Protein AF-A0A212CV73-F1 (afdb_monomer_lite)

Structure (mmCIF, N/CA/C/O backbone):
data_AF-A0A212CV73-F1
#
_entry.id   AF-A0A212CV73-F1
#
loop_
_atom_site.group_PDB
_atom_site.id
_atom_site.type_symbol
_atom_site.label_atom_id
_atom_site.label_alt_id
_atom_site.label_comp_id
_atom_site.label_asym_id
_atom_site.label_entity_id
_atom_site.label_seq_id
_atom_site.pdbx_PDB_ins_code
_atom_site.Cartn_x
_atom_site.Cartn_y
_atom_site.Cartn_z
_atom_site.occupancy
_atom_site.B_iso_or_equiv
_atom_site.auth_seq_id
_atom_site.auth_comp_id
_atom_site.auth_asym_id
_atom_site.auth_atom_id
_atom_site.pdbx_PDB_model_num
ATOM 1 N N . MET A 1 1 ? -17.562 -13.996 12.665 1.00 74.06 1 MET A N 1
ATOM 2 C CA . MET A 1 1 ? -17.755 -12.812 11.782 1.00 74.06 1 MET A CA 1
ATOM 3 C C . MET A 1 1 ? -17.653 -11.585 12.669 1.00 74.06 1 MET A C 1
ATOM 5 O O . MET A 1 1 ? -18.328 -11.561 13.686 1.00 74.06 1 MET A O 1
ATOM 9 N N . LEU A 1 2 ? -16.769 -10.656 12.280 1.00 91.31 2 LEU A N 1
ATOM 10 C CA . LEU A 1 2 ? -16.062 -9.655 13.097 1.00 91.31 2 LEU A CA 1
ATOM 11 C C . LEU A 1 2 ? -15.590 -10.174 14.465 1.00 91.31 2 LEU A C 1
ATOM 13 O O . LEU A 1 2 ? -16.319 -10.116 15.449 1.00 91.31 2 LEU A O 1
ATOM 17 N N . GLU A 1 3 ? -14.351 -10.666 14.499 1.00 94.38 3 GLU A N 1
ATOM 18 C CA . GLU A 1 3 ? -13.752 -11.247 15.708 1.00 94.38 3 GLU A CA 1
ATOM 19 C C . GLU A 1 3 ? -13.289 -10.176 16.699 1.00 94.38 3 GLU A C 1
ATOM 21 O O . GLU A 1 3 ? -13.549 -10.284 17.892 1.00 94.38 3 GLU A O 1
ATOM 26 N N . GLU A 1 4 ? -12.631 -9.125 16.208 1.00 96.62 4 GLU A N 1
ATOM 27 C CA . GLU A 1 4 ? -12.069 -8.057 17.033 1.00 96.62 4 GLU A CA 1
ATOM 28 C C . GLU A 1 4 ? -11.806 -6.789 16.215 1.00 96.62 4 GLU A C 1
ATOM 30 O O . GLU A 1 4 ? -11.797 -6.809 14.981 1.00 96.62 4 GLU A O 1
ATOM 35 N N . ILE A 1 5 ? -11.550 -5.685 16.918 1.00 97.44 5 ILE A N 1
ATOM 36 C CA . ILE A 1 5 ? -11.016 -4.445 16.348 1.00 97.44 5 ILE A CA 1
ATOM 37 C C . ILE A 1 5 ? -9.717 -4.105 17.077 1.00 97.44 5 ILE A C 1
ATOM 39 O O . ILE A 1 5 ? -9.707 -3.923 18.293 1.00 97.44 5 ILE A O 1
ATOM 43 N N . VAL A 1 6 ? -8.620 -3.964 16.335 1.00 97.75 6 VAL A N 1
ATOM 44 C CA . VAL A 1 6 ? -7.323 -3.556 16.890 1.00 97.75 6 VAL A CA 1
ATOM 45 C C . VAL A 1 6 ? -7.043 -2.105 16.508 1.00 97.75 6 VAL A C 1
ATOM 47 O O . VAL A 1 6 ? -6.807 -1.791 15.344 1.00 97.75 6 VAL A O 1
ATOM 50 N N . LEU A 1 7 ? -7.041 -1.217 17.500 1.00 97.56 7 LEU A N 1
ATOM 51 C CA . LEU A 1 7 ? -6.645 0.182 17.359 1.00 97.56 7 LEU A CA 1
ATOM 52 C C . LEU A 1 7 ? -5.186 0.330 17.787 1.00 97.56 7 LEU A C 1
ATOM 54 O O . LEU A 1 7 ? -4.831 -0.006 18.915 1.00 97.56 7 LEU A O 1
ATOM 58 N N . VAL A 1 8 ? -4.325 0.848 16.915 1.00 97.25 8 VAL A N 1
ATOM 59 C CA . VAL A 1 8 ? -2.904 1.046 17.233 1.00 97.25 8 VAL A CA 1
ATOM 60 C C . VAL A 1 8 ? -2.607 2.539 17.344 1.00 97.25 8 VAL A C 1
ATOM 62 O O . VAL A 1 8 ? -2.674 3.266 16.356 1.00 97.25 8 VAL A O 1
ATOM 65 N N . ASP A 1 9 ? -2.265 2.992 18.548 1.00 96.62 9 ASP A N 1
ATOM 66 C CA . ASP A 1 9 ? -1.890 4.375 18.839 1.00 96.62 9 ASP A CA 1
ATOM 67 C C . ASP A 1 9 ? -0.387 4.593 18.589 1.00 96.62 9 ASP A C 1
ATOM 69 O O . ASP A 1 9 ? 0.457 4.176 19.387 1.00 96.62 9 ASP A O 1
ATOM 73 N N . ASP A 1 10 ? -0.045 5.267 17.484 1.00 96.38 10 ASP A N 1
ATOM 74 C CA . ASP A 1 10 ? 1.331 5.629 17.098 1.00 96.38 10 ASP A CA 1
ATOM 75 C C . ASP A 1 10 ? 1.849 6.866 17.860 1.00 96.38 10 ASP A C 1
ATOM 77 O O . ASP A 1 10 ? 2.250 7.873 17.267 1.00 96.38 10 ASP A O 1
ATOM 81 N N . ALA A 1 11 ? 1.813 6.789 19.192 1.00 95.75 11 ALA A N 1
ATOM 82 C CA . ALA A 1 11 ? 2.216 7.848 20.117 1.00 95.75 11 ALA A CA 1
ATOM 83 C C . ALA A 1 11 ? 1.460 9.176 19.895 1.00 95.75 11 ALA A C 1
ATOM 85 O O . ALA A 1 11 ? 2.051 10.238 19.674 1.00 95.75 11 ALA A O 1
ATOM 86 N N . SER A 1 12 ? 0.127 9.124 19.944 1.00 95.38 12 SER A N 1
ATOM 87 C CA . SER A 1 12 ? -0.717 10.323 19.938 1.00 95.38 12 SER A CA 1
ATOM 88 C C . SER A 1 12 ? -0.541 11.140 21.217 1.00 95.38 12 SER A C 1
ATOM 90 O O . SER A 1 12 ? -0.367 10.584 22.298 1.00 95.38 12 SER A O 1
ATOM 92 N N . GLU A 1 13 ? -0.650 12.462 21.109 1.00 94.81 13 GLU A N 1
ATOM 93 C CA . GLU A 1 13 ? -0.476 13.390 22.241 1.00 94.81 13 GLU A CA 1
ATOM 94 C C . GLU A 1 13 ? -1.810 13.880 22.825 1.00 94.81 13 GLU A C 1
ATOM 96 O O . GLU A 1 13 ? -1.849 14.416 23.925 1.00 94.81 13 GLU A O 1
ATOM 101 N N . ARG A 1 14 ? -2.926 13.699 22.106 1.00 94.81 14 ARG A N 1
ATOM 102 C CA . ARG A 1 14 ? -4.236 14.225 22.517 1.00 94.81 14 ARG A CA 1
ATOM 103 C C . ARG A 1 14 ? -4.801 13.397 23.677 1.00 94.81 14 ARG A C 1
ATOM 105 O O . ARG A 1 14 ? -5.053 12.205 23.511 1.00 94.81 14 ARG A O 1
ATOM 112 N N . ASP A 1 15 ? -5.077 14.038 24.812 1.00 95.06 15 ASP A N 1
ATOM 113 C CA . ASP A 1 15 ? -5.483 13.366 26.060 1.00 95.06 15 ASP A CA 1
ATOM 114 C C . ASP A 1 15 ? -6.720 12.472 25.927 1.00 95.06 15 ASP A C 1
ATOM 116 O O . ASP A 1 15 ? -6.799 11.399 26.533 1.00 95.06 15 ASP A O 1
ATOM 120 N N . PHE A 1 16 ? -7.691 12.874 25.106 1.00 95.44 16 PHE A N 1
ATOM 121 C CA . PHE A 1 16 ? -8.916 12.095 24.919 1.00 95.44 16 PHE A CA 1
ATOM 122 C C . PHE A 1 16 ? -8.678 10.754 24.204 1.00 95.44 16 PHE A C 1
ATOM 124 O O . PHE A 1 16 ? -9.510 9.858 24.324 1.00 95.44 16 PHE A O 1
ATOM 131 N N . LEU A 1 17 ? -7.540 10.579 23.522 1.00 95.38 17 LEU A N 1
ATOM 132 C CA . LEU A 1 17 ? -7.139 9.315 22.892 1.00 95.38 17 LEU A CA 1
ATOM 133 C C . LEU A 1 17 ? -6.500 8.326 23.881 1.00 95.38 17 LEU A C 1
ATOM 135 O O . LEU A 1 17 ? -6.140 7.221 23.490 1.00 95.38 17 LEU A O 1
ATOM 139 N N . LYS A 1 18 ? -6.344 8.708 25.155 1.00 94.56 18 LYS A N 1
ATOM 140 C CA . LYS A 1 18 ? -5.744 7.872 26.203 1.00 94.56 18 LYS A CA 1
ATOM 141 C C . LYS A 1 18 ? -6.833 7.175 27.023 1.00 94.56 18 LYS A C 1
ATOM 143 O O . LYS A 1 18 ? -7.684 6.469 26.484 1.00 94.56 18 LYS A O 1
ATOM 148 N N . ARG A 1 19 ? -6.860 7.409 28.339 1.00 94.69 19 ARG A N 1
ATOM 149 C CA . ARG A 1 19 ? -7.835 6.801 29.260 1.00 94.69 19 ARG A CA 1
ATOM 150 C C . ARG A 1 19 ? -9.301 7.006 28.845 1.00 94.69 19 ARG A C 1
ATOM 152 O O . ARG A 1 19 ? -10.080 6.069 29.044 1.00 94.69 19 ARG A O 1
ATOM 159 N N . PRO A 1 20 ? -9.723 8.169 28.300 1.00 97.00 20 PRO A N 1
ATOM 160 C CA . PRO A 1 20 ? -11.113 8.345 27.882 1.00 97.00 20 PRO A CA 1
ATOM 161 C C . PRO A 1 20 ? -11.511 7.378 26.761 1.00 97.00 20 PRO A C 1
ATOM 163 O O . PRO A 1 20 ? -12.549 6.725 26.872 1.00 97.00 20 PRO A O 1
ATOM 166 N N . LEU A 1 21 ? -10.656 7.206 25.747 1.00 96.69 21 LEU A N 1
ATOM 167 C CA . LEU A 1 21 ? -10.865 6.239 24.669 1.00 96.69 21 LEU A CA 1
ATOM 168 C C . LEU A 1 21 ? -10.894 4.800 25.201 1.00 96.69 21 LEU A C 1
ATOM 170 O O . LEU A 1 21 ? -11.837 4.069 24.913 1.00 96.69 21 LEU A O 1
ATOM 174 N N . GLU A 1 22 ? -9.935 4.413 26.046 1.00 95.25 22 GLU A N 1
ATOM 175 C CA . GLU A 1 22 ? -9.916 3.084 26.682 1.00 95.25 22 GLU A CA 1
ATOM 176 C C . GLU A 1 22 ? -11.201 2.788 27.466 1.00 95.25 22 GLU A C 1
ATOM 178 O O . GLU A 1 22 ? -11.715 1.669 27.453 1.00 95.25 22 GLU A O 1
ATOM 183 N N . SER A 1 23 ? -11.740 3.796 28.151 1.00 96.62 23 SER A N 1
ATOM 184 C CA . SER A 1 23 ? -12.981 3.672 28.921 1.00 96.62 23 SER A CA 1
ATOM 185 C C . SER A 1 23 ? -14.215 3.578 28.025 1.00 96.62 23 SER A C 1
ATOM 187 O O . SER A 1 23 ? -15.199 2.936 28.396 1.00 96.62 23 SER A O 1
ATOM 189 N N . TYR A 1 24 ? -14.181 4.225 26.860 1.00 96.88 24 TYR A N 1
ATOM 190 C CA . TYR A 1 24 ? -15.255 4.181 25.876 1.00 96.88 24 TYR A CA 1
ATOM 191 C C . TYR A 1 24 ? -15.317 2.820 25.178 1.00 96.88 24 TYR A C 1
ATOM 193 O O . TYR A 1 24 ? -16.369 2.182 25.182 1.00 96.88 24 TYR A O 1
ATOM 201 N N . VAL A 1 25 ? -14.189 2.336 24.648 1.00 96.69 25 VAL A N 1
ATOM 202 C CA . VAL A 1 25 ? -14.167 1.114 23.828 1.00 96.69 25 VAL A CA 1
ATOM 203 C C . VAL A 1 25 ? -14.544 -0.145 24.612 1.00 96.69 25 VAL A C 1
ATOM 205 O O . VAL A 1 25 ? -15.151 -1.052 24.055 1.00 96.69 25 VAL A O 1
ATOM 208 N N . LYS A 1 26 ? -14.296 -0.173 25.931 1.00 95.44 26 LYS A N 1
ATOM 209 C CA . LYS A 1 26 ? -14.715 -1.267 26.831 1.00 95.44 26 LYS A CA 1
ATOM 210 C C . LYS A 1 26 ? -16.231 -1.476 26.903 1.00 95.44 26 LYS A C 1
ATOM 212 O O . LYS A 1 26 ? -16.672 -2.516 27.380 1.00 95.44 26 LYS A O 1
ATOM 217 N N . LYS A 1 27 ? -17.028 -0.488 26.488 1.00 96.75 27 LYS A N 1
ATOM 218 C CA . LYS A 1 27 ? -18.499 -0.555 26.493 1.00 96.75 27 LYS A CA 1
ATOM 219 C C . LYS A 1 27 ? -19.066 -1.118 25.189 1.00 96.75 27 LYS A C 1
ATOM 221 O O . LYS A 1 27 ? -20.271 -1.349 25.105 1.00 96.75 27 LYS A O 1
ATOM 226 N N . LEU A 1 28 ? -18.233 -1.275 24.161 1.00 96.12 28 LEU A N 1
ATOM 227 C CA . LEU A 1 28 ? -18.659 -1.767 22.858 1.00 96.12 28 LEU A CA 1
ATOM 228 C C . LEU A 1 28 ? -18.909 -3.277 22.917 1.00 96.12 28 LEU A C 1
ATOM 230 O O . LEU A 1 28 ? -18.299 -4.001 23.698 1.00 96.12 28 LEU A O 1
ATOM 234 N N . LYS A 1 29 ? -19.840 -3.750 22.083 1.00 94.81 29 LYS A N 1
ATOM 235 C CA . LYS A 1 29 ? -20.209 -5.175 22.020 1.00 94.81 29 LYS A CA 1
ATOM 236 C C . LYS A 1 29 ? -19.118 -6.040 21.386 1.00 94.81 29 LYS A C 1
ATOM 238 O O . LYS A 1 29 ? -19.028 -7.222 21.688 1.00 94.81 29 LYS A O 1
ATOM 243 N N . VAL A 1 30 ? -18.340 -5.449 20.484 1.00 94.44 30 VAL A N 1
ATOM 244 C CA . VAL A 1 30 ? -17.215 -6.092 19.801 1.00 94.44 30 VAL A CA 1
ATOM 245 C C . VAL A 1 30 ? -15.961 -5.848 20.639 1.00 94.44 30 VAL A C 1
ATOM 247 O O . VAL A 1 30 ? -15.778 -4.715 21.094 1.00 94.44 30 VAL A O 1
ATOM 250 N N . PRO A 1 31 ? -15.100 -6.855 20.860 1.00 95.44 31 PRO A N 1
ATOM 251 C CA . PRO A 1 31 ? -13.856 -6.645 21.585 1.00 95.44 31 PRO A CA 1
ATOM 252 C C . PRO A 1 31 ? -12.952 -5.690 20.800 1.00 95.44 31 PRO A C 1
ATOM 254 O O . PRO A 1 31 ? -12.633 -5.916 19.631 1.00 95.44 31 PRO A O 1
ATOM 257 N N . VAL A 1 32 ? -12.560 -4.597 21.455 1.00 97.12 32 VAL A N 1
ATOM 258 C CA . VAL A 1 32 ? -11.668 -3.585 20.890 1.00 97.12 32 VAL A CA 1
ATOM 259 C C . VAL A 1 32 ? -10.401 -3.507 21.729 1.00 97.12 32 VAL A C 1
ATOM 261 O O . VAL A 1 32 ? -10.449 -3.210 22.926 1.00 97.12 32 VAL A O 1
ATOM 264 N N . HIS A 1 33 ? -9.261 -3.748 21.093 1.00 95.19 33 HIS A N 1
ATOM 265 C CA . HIS A 1 33 ? -7.948 -3.735 21.722 1.00 95.19 33 HIS A CA 1
ATOM 266 C C . HIS A 1 33 ? -7.180 -2.489 21.298 1.00 95.19 33 HIS A C 1
ATOM 268 O O . HIS A 1 33 ? -6.987 -2.250 20.110 1.00 95.19 33 HIS A O 1
ATOM 274 N N . ILE A 1 34 ? -6.722 -1.703 22.272 1.00 96.56 34 ILE A N 1
ATOM 275 C CA . ILE A 1 34 ? -5.862 -0.544 22.019 1.00 96.56 34 ILE A CA 1
ATOM 276 C C . ILE A 1 34 ? -4.413 -0.949 22.286 1.00 96.56 34 ILE A C 1
ATOM 278 O O . ILE A 1 34 ? -4.070 -1.362 23.393 1.00 96.56 34 ILE A O 1
ATOM 282 N N . ILE A 1 35 ? -3.561 -0.815 21.274 1.00 95.88 35 ILE A N 1
ATOM 283 C CA . ILE A 1 35 ? -2.122 -1.059 21.352 1.00 95.88 35 ILE A CA 1
ATOM 284 C C . ILE A 1 35 ? -1.410 0.288 21.340 1.00 95.88 35 ILE A C 1
ATOM 286 O O . ILE A 1 35 ? -1.433 0.990 20.333 1.00 95.88 35 ILE A O 1
ATOM 290 N N . GLN A 1 36 ? -0.744 0.635 22.437 1.00 94.62 36 GLN A N 1
ATOM 291 C CA . GLN A 1 36 ? 0.062 1.852 22.505 1.00 94.62 36 GLN A CA 1
ATOM 292 C C . GLN A 1 36 ? 1.494 1.581 22.036 1.00 94.62 36 GLN A C 1
ATOM 294 O O . GLN A 1 36 ? 2.126 0.611 22.458 1.00 94.62 36 GLN A O 1
ATOM 299 N N . MET A 1 37 ? 2.006 2.439 21.156 1.00 95.25 37 MET A N 1
ATOM 300 C CA . MET A 1 37 ? 3.410 2.436 20.752 1.00 95.25 37 MET A CA 1
ATOM 301 C C . MET A 1 37 ? 4.223 3.380 21.643 1.00 95.25 37 MET A C 1
ATOM 303 O O . MET A 1 37 ? 3.780 4.483 21.949 1.00 95.25 37 MET A O 1
ATOM 307 N N . GLU A 1 38 ? 5.434 2.964 22.019 1.00 93.12 38 GLU A N 1
ATOM 308 C CA . GLU A 1 38 ? 6.333 3.758 22.876 1.00 93.12 38 GLU A CA 1
ATOM 309 C C . GLU A 1 38 ? 6.780 5.069 22.215 1.00 93.12 38 GLU A C 1
ATOM 311 O O . GLU A 1 38 ? 6.989 6.076 22.884 1.00 93.12 38 GLU A O 1
ATOM 316 N N . GLN A 1 39 ? 6.924 5.060 20.889 1.00 94.00 39 GLN A N 1
ATOM 317 C CA . GLN A 1 39 ? 7.373 6.207 20.109 1.00 94.00 39 GLN A CA 1
ATOM 318 C C . GLN A 1 39 ? 6.689 6.247 18.743 1.00 94.00 39 GLN A C 1
ATOM 320 O O . GLN A 1 39 ? 6.374 5.201 18.161 1.00 94.00 39 GLN A O 1
ATOM 325 N N . ARG A 1 40 ? 6.557 7.458 18.191 1.00 93.62 40 ARG A N 1
ATOM 326 C CA . ARG A 1 40 ? 6.001 7.691 16.855 1.00 93.62 40 ARG A CA 1
ATOM 327 C C . ARG A 1 40 ? 6.876 7.036 15.787 1.00 93.62 40 ARG A C 1
ATOM 329 O O . ARG A 1 40 ? 7.974 7.496 15.473 1.00 93.62 40 ARG A O 1
ATOM 336 N N . SER A 1 41 ? 6.366 5.958 15.216 1.00 91.25 41 SER A N 1
ATOM 337 C CA . SER A 1 41 ? 7.083 5.015 14.362 1.00 91.25 41 SER A CA 1
ATOM 338 C C . SER A 1 41 ? 6.605 5.032 12.909 1.00 91.25 41 SER A C 1
ATOM 340 O O . SER A 1 41 ? 7.341 4.556 12.030 1.00 91.25 41 SER A O 1
ATOM 342 N N . GLY A 1 42 ? 5.432 5.619 12.655 1.00 90.38 42 GLY A N 1
ATOM 343 C CA . GLY A 1 42 ? 4.817 5.800 11.347 1.00 90.38 42 GLY A CA 1
ATOM 344 C C . GLY A 1 42 ? 3.970 4.611 10.885 1.00 90.38 42 GLY A C 1
ATOM 345 O O . GLY A 1 42 ? 4.193 3.464 11.279 1.00 90.38 42 GLY A O 1
ATOM 346 N N . LEU A 1 43 ? 3.059 4.898 9.948 1.00 89.31 43 LEU A N 1
ATOM 347 C CA . LEU A 1 43 ? 1.975 4.017 9.491 1.00 89.31 43 LEU A CA 1
ATOM 348 C C . LEU A 1 43 ? 2.392 2.566 9.202 1.00 89.31 43 LEU A C 1
ATOM 350 O O . LEU A 1 43 ? 1.712 1.635 9.622 1.00 89.31 43 LEU A O 1
ATOM 354 N N . ILE A 1 44 ? 3.515 2.346 8.510 1.00 88.94 44 ILE A N 1
ATOM 355 C CA . ILE A 1 44 ? 3.960 0.991 8.135 1.00 88.94 44 ILE A CA 1
ATOM 356 C C . ILE A 1 44 ? 4.227 0.136 9.381 1.00 88.94 44 ILE A C 1
ATOM 358 O O . ILE A 1 44 ? 3.791 -1.011 9.454 1.00 88.94 44 ILE A O 1
ATOM 362 N N . ARG A 1 45 ? 4.941 0.681 10.374 1.00 93.25 45 ARG A N 1
ATOM 363 C CA . ARG A 1 45 ? 5.278 -0.058 11.601 1.00 93.25 45 ARG A CA 1
ATOM 364 C C . ARG A 1 45 ? 4.049 -0.261 12.475 1.00 93.25 45 ARG A C 1
ATOM 366 O O . ARG A 1 45 ? 3.893 -1.335 13.044 1.00 93.25 45 ARG A O 1
ATOM 373 N N . THR A 1 46 ? 3.171 0.733 12.515 1.00 94.69 46 THR A N 1
ATOM 374 C CA . THR A 1 46 ? 1.868 0.666 13.180 1.00 94.69 46 THR A CA 1
ATOM 375 C C . THR A 1 46 ? 1.014 -0.469 12.607 1.00 94.69 46 THR A C 1
ATOM 377 O O . THR A 1 46 ? 0.565 -1.331 13.362 1.00 94.69 46 THR A O 1
ATOM 380 N N . ARG A 1 47 ? 0.884 -0.561 11.273 1.00 94.88 47 ARG A N 1
ATOM 381 C CA . ARG A 1 47 ? 0.161 -1.654 10.594 1.00 94.88 47 ARG A CA 1
ATOM 382 C C . ARG A 1 47 ? 0.783 -3.024 10.883 1.00 94.88 47 ARG A C 1
ATOM 384 O O . ARG A 1 47 ? 0.058 -3.956 11.209 1.00 94.88 47 ARG A O 1
ATOM 391 N N . LEU A 1 48 ? 2.115 -3.145 10.838 1.00 95.69 48 LEU A N 1
ATOM 392 C CA . LEU A 1 48 ? 2.809 -4.397 11.182 1.00 95.69 48 LEU A CA 1
ATOM 393 C C . LEU A 1 48 ? 2.595 -4.803 12.645 1.00 95.69 48 LEU A C 1
ATOM 395 O O . LEU A 1 48 ? 2.437 -5.988 12.931 1.00 95.69 48 LEU A O 1
ATOM 399 N N . ARG A 1 49 ? 2.578 -3.838 13.571 1.00 96.75 49 ARG A N 1
ATOM 400 C CA . ARG A 1 49 ? 2.316 -4.105 14.987 1.00 96.75 49 ARG A CA 1
ATOM 401 C C . ARG A 1 49 ? 0.887 -4.590 15.206 1.00 96.75 49 ARG A C 1
ATOM 403 O O . ARG A 1 49 ? 0.716 -5.568 15.924 1.00 96.75 49 ARG A O 1
ATOM 410 N N . GLY A 1 50 ? -0.097 -3.948 14.575 1.00 96.56 50 GLY A N 1
ATOM 411 C CA . GLY A 1 50 ? -1.494 -4.387 14.607 1.00 96.56 50 GLY A CA 1
ATOM 412 C C . GLY A 1 50 ? -1.662 -5.793 14.032 1.00 96.56 50 GLY A C 1
ATOM 413 O O . GLY A 1 50 ? -2.247 -6.658 14.677 1.00 96.56 50 GLY A O 1
ATOM 414 N N . ALA A 1 51 ? -1.050 -6.063 12.876 1.00 96.25 51 ALA A N 1
ATOM 415 C CA . ALA A 1 51 ? -1.100 -7.381 12.251 1.00 96.25 51 ALA A CA 1
ATOM 416 C C . ALA A 1 51 ? -0.477 -8.481 13.124 1.00 96.25 51 ALA A C 1
ATOM 418 O O . ALA A 1 51 ? -1.010 -9.580 13.197 1.00 96.25 51 ALA A O 1
ATOM 419 N N . ALA A 1 52 ? 0.625 -8.185 13.820 1.00 96.81 52 ALA A N 1
ATOM 420 C CA . ALA A 1 52 ? 1.317 -9.155 14.667 1.00 96.81 52 ALA A CA 1
ATOM 421 C C . ALA A 1 52 ? 0.526 -9.583 15.915 1.00 96.81 52 ALA A C 1
ATOM 423 O O . ALA A 1 52 ? 0.850 -10.613 16.499 1.00 96.81 52 ALA A O 1
ATOM 424 N N . VAL A 1 53 ? -0.453 -8.786 16.354 1.00 96.44 53 VAL A N 1
ATOM 425 C CA . VAL A 1 53 ? -1.297 -9.097 17.523 1.00 96.44 53 VAL A CA 1
ATOM 426 C C . VAL A 1 53 ? -2.708 -9.543 17.142 1.00 96.44 53 VAL A C 1
ATOM 428 O O . VAL A 1 53 ? -3.451 -9.973 18.018 1.00 96.44 53 VAL A O 1
ATOM 431 N N . SER A 1 54 ? -3.071 -9.420 15.863 1.00 96.44 54 SER A N 1
ATOM 432 C CA . SER A 1 54 ? -4.386 -9.812 15.357 1.00 96.44 54 SER A CA 1
ATOM 433 C C . SER A 1 54 ? -4.536 -11.334 15.394 1.00 96.44 54 SER A C 1
ATOM 435 O O . SER A 1 54 ? -3.615 -12.068 15.041 1.00 96.44 54 SER A O 1
ATOM 437 N N . GLN A 1 55 ? -5.710 -11.796 15.803 1.00 94.50 55 GLN A N 1
ATOM 438 C CA . GLN A 1 55 ? -6.073 -13.203 15.973 1.00 94.50 55 GLN A CA 1
ATOM 439 C C . GLN A 1 55 ? -6.990 -13.706 14.849 1.00 94.50 55 GLN A C 1
ATOM 441 O O . GLN A 1 55 ? -7.136 -14.914 14.667 1.00 94.50 55 GLN A O 1
ATOM 446 N N . GLY A 1 56 ? -7.606 -12.794 14.091 1.00 93.62 56 GLY A N 1
ATOM 447 C CA . GLY A 1 56 ? -8.485 -13.133 12.973 1.00 93.62 56 GLY A CA 1
ATOM 448 C C . GLY A 1 56 ? -7.767 -13.827 11.807 1.00 93.62 56 GLY A C 1
ATOM 449 O O . GLY A 1 56 ? -6.604 -13.559 11.514 1.00 93.62 56 GLY A O 1
ATOM 450 N N . GLU A 1 57 ? -8.494 -14.686 11.084 1.00 94.62 57 GLU A N 1
ATOM 451 C CA . GLU A 1 57 ? -7.981 -15.372 9.883 1.00 94.62 57 GLU A CA 1
ATOM 452 C C . GLU A 1 57 ? -7.695 -14.428 8.704 1.00 94.62 57 GLU A C 1
ATOM 454 O O . GLU A 1 57 ? -6.890 -14.749 7.828 1.00 94.62 57 GLU A O 1
ATOM 459 N N . VAL A 1 58 ? -8.392 -13.292 8.657 1.00 95.56 58 VAL A N 1
ATOM 460 C CA . VAL A 1 58 ? -8.241 -12.238 7.651 1.00 95.56 58 VAL A CA 1
ATOM 461 C C . VAL A 1 58 ? -8.098 -10.911 8.383 1.00 95.56 58 VAL A C 1
ATOM 463 O O . VAL A 1 58 ? -8.871 -10.619 9.294 1.00 95.56 58 VAL A O 1
ATOM 466 N N . ILE A 1 59 ? -7.121 -10.105 7.967 1.00 96.12 59 ILE A N 1
ATOM 467 C CA . ILE A 1 59 ? -6.866 -8.778 8.529 1.00 96.12 59 ILE A CA 1
ATOM 468 C C . ILE A 1 59 ? -7.368 -7.732 7.538 1.00 96.12 59 ILE A C 1
ATOM 470 O O . ILE A 1 59 ? -6.885 -7.672 6.406 1.00 96.12 59 ILE A O 1
ATOM 474 N N . THR A 1 60 ? -8.292 -6.885 7.984 1.00 95.19 60 THR A N 1
ATOM 475 C CA . THR A 1 60 ? -8.780 -5.740 7.211 1.00 95.19 60 THR A CA 1
ATOM 476 C C . THR A 1 60 ? -8.211 -4.455 7.796 1.00 95.19 60 THR A C 1
ATOM 478 O O . THR A 1 60 ? -8.454 -4.138 8.959 1.00 95.19 60 THR A O 1
ATOM 481 N N . PHE A 1 61 ? -7.441 -3.716 6.998 1.00 95.19 61 PHE A N 1
ATOM 482 C CA . PHE A 1 61 ? -6.925 -2.406 7.389 1.00 95.19 61 PHE A CA 1
ATOM 483 C C . PHE A 1 61 ? -7.919 -1.319 6.990 1.00 95.19 61 PHE A C 1
ATOM 485 O O . PHE A 1 61 ? -8.344 -1.275 5.839 1.00 95.19 61 PHE A O 1
ATOM 492 N N . LEU A 1 62 ? -8.241 -0.439 7.933 1.00 93.75 62 LEU A N 1
ATOM 493 C CA . LEU A 1 62 ? -9.029 0.768 7.707 1.00 93.75 62 LEU A CA 1
ATOM 494 C C . LEU A 1 62 ? -8.242 1.968 8.220 1.00 93.75 62 LEU A C 1
ATOM 496 O O . LEU A 1 62 ? -7.512 1.860 9.213 1.00 93.75 62 LEU A O 1
ATOM 500 N N . ASP A 1 63 ? -8.406 3.099 7.550 1.00 90.31 63 ASP A N 1
ATOM 501 C CA . ASP A 1 63 ? -7.913 4.368 8.057 1.00 90.31 63 ASP A CA 1
ATOM 502 C C . ASP A 1 63 ? -8.870 4.890 9.149 1.00 90.31 63 ASP A C 1
ATOM 504 O O . ASP A 1 63 ? -10.028 4.480 9.256 1.00 90.31 63 ASP A O 1
ATOM 508 N N . VAL A 1 64 ? -8.362 5.740 10.046 1.00 90.75 64 VAL A N 1
ATOM 509 C CA . VAL A 1 64 ? -9.094 6.161 11.264 1.00 90.75 64 VAL A CA 1
ATOM 510 C C . VAL A 1 64 ? -10.240 7.139 10.986 1.00 90.75 64 VAL A C 1
ATOM 512 O O . VAL A 1 64 ? -11.003 7.476 11.888 1.00 90.75 64 VAL A O 1
ATOM 515 N N . HIS A 1 65 ? -10.347 7.592 9.742 1.00 89.12 65 HIS A N 1
ATOM 516 C CA . HIS A 1 65 ? -11.299 8.569 9.224 1.00 89.12 65 HIS A CA 1
ATOM 517 C C . HIS A 1 65 ? -12.083 7.964 8.051 1.00 89.12 65 HIS A C 1
ATOM 519 O O . HIS A 1 65 ? -12.235 8.585 6.999 1.00 89.12 65 HIS A O 1
ATOM 525 N N . CYS A 1 66 ? -12.552 6.726 8.246 1.00 89.06 66 CYS A N 1
ATOM 526 C CA . CYS A 1 66 ? -13.363 5.991 7.284 1.00 89.06 66 CYS A CA 1
ATOM 527 C C . CYS A 1 66 ? -14.794 5.746 7.768 1.00 89.06 66 CYS A C 1
ATOM 529 O O . CYS A 1 66 ? -15.025 5.481 8.950 1.00 89.06 66 CYS A O 1
ATOM 531 N N . GLU A 1 67 ? -15.731 5.708 6.821 1.00 89.38 67 GLU A N 1
ATOM 532 C CA . GLU A 1 67 ? -17.095 5.222 7.040 1.00 89.38 67 GLU A CA 1
ATOM 533 C C . GLU A 1 67 ? -17.381 4.031 6.122 1.00 89.38 67 GLU A C 1
ATOM 535 O O . GLU A 1 67 ? -17.043 4.025 4.938 1.00 89.38 67 GLU A O 1
ATOM 540 N N . CYS A 1 68 ? -17.963 2.977 6.692 1.00 90.31 68 CYS A N 1
ATOM 541 C CA . CYS A 1 68 ? -18.222 1.731 5.981 1.00 90.31 68 CYS A CA 1
ATOM 542 C C . CYS A 1 68 ? -19.690 1.647 5.558 1.00 90.31 68 CYS A C 1
ATOM 544 O O . CYS A 1 68 ? -20.589 1.796 6.388 1.00 90.31 68 CYS A O 1
ATOM 546 N N . THR A 1 69 ? -19.934 1.338 4.284 1.00 89.38 69 THR A N 1
ATOM 547 C CA . THR A 1 69 ? -21.292 1.105 3.772 1.00 89.38 69 THR A CA 1
ATOM 548 C C . THR A 1 69 ? -21.872 -0.229 4.257 1.00 89.38 69 THR A C 1
ATOM 550 O O . THR A 1 69 ? -21.161 -1.133 4.701 1.00 89.38 69 THR A O 1
ATOM 553 N N . VAL A 1 70 ? -23.198 -0.375 4.205 1.00 90.06 70 VAL A N 1
ATOM 554 C CA . VAL A 1 70 ? -23.861 -1.626 4.604 1.00 90.06 70 VAL A CA 1
ATOM 555 C C . VAL A 1 70 ? -23.448 -2.757 3.658 1.00 90.06 70 VAL A C 1
ATOM 557 O O . VAL A 1 70 ? -23.548 -2.614 2.443 1.00 90.06 70 VAL A O 1
ATOM 560 N N . GLY A 1 71 ? -23.019 -3.890 4.221 1.00 90.44 71 GLY A N 1
ATOM 561 C CA . GLY A 1 71 ? -22.617 -5.075 3.453 1.00 90.44 71 GLY A CA 1
ATOM 562 C C . GLY A 1 71 ? -21.207 -5.009 2.859 1.00 90.44 71 GLY A C 1
ATOM 563 O O . GLY A 1 71 ? -20.903 -5.765 1.942 1.00 90.44 71 GLY A O 1
ATOM 564 N N . TRP A 1 72 ? -20.352 -4.098 3.341 1.00 90.19 72 TRP A N 1
ATOM 565 C CA . TRP A 1 72 ? -19.015 -3.876 2.780 1.00 90.19 72 TRP A CA 1
ATOM 566 C C . TRP A 1 72 ? -18.024 -5.029 2.946 1.00 90.19 72 TRP A C 1
ATOM 568 O O . TRP A 1 72 ? -17.052 -5.129 2.199 1.00 90.19 72 TRP A O 1
ATOM 578 N N . LEU A 1 73 ? -18.227 -5.892 3.941 1.00 92.06 73 LEU A N 1
ATOM 579 C CA . LEU A 1 73 ? -17.212 -6.855 4.357 1.00 92.06 73 LEU A CA 1
ATOM 580 C C . LEU A 1 73 ? -17.396 -8.215 3.677 1.00 92.06 73 LEU A C 1
ATOM 582 O O . LEU A 1 73 ? -16.429 -8.865 3.282 1.00 92.06 73 LEU A O 1
ATOM 586 N N . GLU A 1 74 ? -18.640 -8.652 3.530 1.00 93.56 74 GLU A N 1
ATOM 587 C CA . GLU A 1 74 ? -19.035 -9.932 2.956 1.00 93.56 74 GLU A CA 1
ATOM 588 C C . GLU A 1 74 ? -18.470 -10.185 1.545 1.00 93.56 74 GLU A C 1
ATOM 590 O O . GLU A 1 74 ? -17.887 -11.258 1.352 1.00 93.56 74 GLU A O 1
ATOM 595 N N . PRO A 1 75 ? -18.561 -9.258 0.564 1.00 90.81 75 PRO A N 1
ATOM 596 C CA . PRO A 1 75 ? -18.015 -9.490 -0.776 1.00 90.81 75 PRO A CA 1
ATOM 597 C C . PRO A 1 75 ? -16.484 -9.596 -0.773 1.00 90.81 75 PRO A C 1
ATOM 599 O O . PRO A 1 75 ? -15.921 -10.443 -1.473 1.00 90.81 75 PRO A O 1
ATOM 602 N N . LEU A 1 76 ? -15.808 -8.804 0.066 1.00 89.94 76 LEU A N 1
ATOM 603 C CA . LEU A 1 76 ? -14.353 -8.846 0.223 1.00 89.94 76 LEU A CA 1
ATOM 604 C C . LEU A 1 76 ? -13.906 -10.204 0.783 1.00 89.94 76 LEU A C 1
ATOM 606 O O . LEU A 1 76 ? -13.051 -10.880 0.205 1.00 89.94 76 LEU A O 1
ATOM 610 N N . LEU A 1 77 ? -14.534 -10.649 1.876 1.00 93.12 77 LEU A N 1
ATOM 611 C CA . LEU A 1 77 ? -14.221 -11.934 2.501 1.00 93.12 77 LEU A CA 1
ATOM 612 C C . LEU A 1 77 ? -14.590 -13.122 1.607 1.00 93.12 77 LEU A C 1
ATOM 614 O O . LEU A 1 77 ? -13.872 -14.123 1.601 1.00 93.12 77 LEU A O 1
ATOM 618 N N . ALA A 1 78 ? -15.671 -13.028 0.828 1.00 93.06 78 ALA A N 1
ATOM 619 C CA . ALA A 1 78 ? -16.068 -14.075 -0.108 1.00 93.06 78 ALA A CA 1
ATOM 620 C C . ALA A 1 78 ? -14.983 -14.338 -1.164 1.00 93.06 78 ALA A C 1
ATOM 622 O O . ALA A 1 78 ? -14.701 -15.498 -1.478 1.00 93.06 78 ALA A O 1
ATOM 623 N N . ARG A 1 79 ? -14.318 -13.287 -1.664 1.00 91.00 79 ARG A N 1
ATOM 624 C CA . ARG A 1 79 ? -13.228 -13.437 -2.634 1.00 91.00 79 ARG A CA 1
ATOM 625 C C . ARG A 1 79 ? -11.988 -14.092 -2.021 1.00 91.00 79 ARG A C 1
ATOM 627 O O . ARG A 1 79 ? -11.440 -15.009 -2.627 1.00 91.00 79 ARG A O 1
ATOM 634 N N . ILE A 1 80 ? -11.598 -13.694 -0.810 1.00 92.44 80 ILE A N 1
ATOM 635 C CA . ILE A 1 80 ? -10.474 -14.317 -0.083 1.00 92.44 80 ILE A CA 1
ATOM 636 C C . ILE A 1 80 ? -10.789 -15.776 0.273 1.00 92.44 80 ILE A C 1
ATOM 638 O O . ILE A 1 80 ? -9.915 -16.642 0.256 1.00 92.44 80 ILE A O 1
ATOM 642 N N . LYS A 1 81 ? -12.054 -16.081 0.586 1.00 93.81 81 LYS A N 1
ATOM 643 C CA . LYS A 1 81 ? -12.499 -17.455 0.834 1.00 93.81 81 LYS A CA 1
ATOM 644 C C . LYS A 1 81 ? -12.347 -18.329 -0.411 1.00 93.81 81 LYS A C 1
ATOM 646 O O . LYS A 1 81 ? -11.992 -19.496 -0.272 1.00 93.81 81 LYS A O 1
ATOM 651 N N . HIS A 1 82 ? -12.631 -17.786 -1.595 1.00 94.00 82 HIS A N 1
ATOM 652 C CA . HIS A 1 82 ? -12.459 -18.501 -2.857 1.00 94.00 82 HIS A CA 1
ATOM 653 C C . HIS A 1 82 ? -10.980 -18.772 -3.164 1.00 94.00 82 HIS A C 1
ATOM 655 O O . HIS A 1 82 ? -10.630 -19.898 -3.507 1.00 94.00 82 HIS A O 1
ATOM 661 N N . ASP A 1 83 ? -10.115 -17.770 -2.989 1.00 90.94 83 ASP A N 1
ATOM 662 C CA . ASP A 1 83 ? -8.668 -17.922 -3.122 1.00 90.94 83 ASP A CA 1
ATOM 663 C C . ASP A 1 83 ? -7.924 -17.148 -2.026 1.00 90.94 83 ASP A C 1
ATOM 665 O O . ASP A 1 83 ? -7.856 -15.917 -2.030 1.00 90.94 83 ASP A O 1
ATOM 669 N N . ARG A 1 84 ? -7.293 -17.900 -1.115 1.00 92.81 84 ARG A N 1
ATOM 670 C CA . ARG A 1 84 ? -6.526 -17.373 0.026 1.00 92.81 84 ARG A CA 1
ATOM 671 C C . ARG A 1 84 ? -5.262 -16.608 -0.386 1.00 92.81 84 ARG A C 1
ATOM 673 O O . ARG A 1 84 ? -4.643 -15.986 0.473 1.00 92.81 84 ARG A O 1
ATOM 680 N N . ARG A 1 85 ? -4.850 -16.668 -1.658 1.00 88.75 85 ARG A N 1
ATOM 681 C CA . ARG A 1 85 ? -3.737 -15.871 -2.201 1.00 88.75 85 ARG A CA 1
ATOM 682 C C . ARG A 1 85 ? -4.179 -14.503 -2.720 1.00 88.75 85 ARG A C 1
ATOM 684 O O . ARG A 1 85 ? -3.319 -13.679 -3.018 1.00 88.75 85 ARG A O 1
ATOM 691 N N . THR A 1 86 ? -5.484 -14.251 -2.821 1.00 85.38 86 THR A N 1
ATOM 692 C CA . THR A 1 86 ? -6.008 -12.972 -3.306 1.00 85.38 86 THR A CA 1
ATOM 693 C C . THR A 1 86 ? -5.953 -11.902 -2.209 1.00 85.38 86 THR A C 1
ATOM 695 O O . THR A 1 86 ? -6.412 -12.120 -1.088 1.00 85.38 86 THR A O 1
ATOM 698 N N . VAL A 1 87 ? -5.451 -10.715 -2.564 1.00 86.12 87 VAL A N 1
ATOM 699 C CA . VAL A 1 87 ? -5.585 -9.479 -1.778 1.00 86.12 87 VAL A CA 1
ATOM 700 C C . VAL A 1 87 ? -6.695 -8.639 -2.409 1.00 86.12 87 VAL A C 1
ATOM 702 O O . VAL A 1 87 ? -6.723 -8.470 -3.625 1.00 86.12 87 VAL A O 1
ATOM 705 N N . VAL A 1 88 ? -7.628 -8.141 -1.597 1.00 86.12 88 VAL A N 1
ATOM 706 C CA . VAL A 1 88 ? -8.794 -7.374 -2.064 1.00 86.12 88 VAL A CA 1
ATOM 707 C C . VAL A 1 88 ? -8.781 -5.961 -1.500 1.00 86.12 88 VAL A C 1
ATOM 709 O O . VAL A 1 88 ? -8.343 -5.743 -0.371 1.00 86.12 88 VAL A O 1
ATOM 712 N N . CYS A 1 89 ? -9.287 -5.015 -2.286 1.00 83.81 89 CYS A N 1
ATOM 713 C CA . CYS A 1 89 ? -9.470 -3.624 -1.894 1.00 83.81 89 CYS A CA 1
ATOM 714 C C . CYS A 1 89 ? -10.918 -3.216 -2.212 1.00 83.81 89 CYS A C 1
ATOM 716 O O . CYS A 1 89 ? -11.379 -3.526 -3.316 1.00 83.81 89 CYS A O 1
ATOM 718 N N . PRO A 1 90 ? -11.651 -2.574 -1.283 1.00 82.69 90 PRO A N 1
ATOM 719 C CA . PRO A 1 90 ? -12.951 -1.995 -1.601 1.00 82.69 90 PRO A CA 1
ATOM 720 C C . PRO A 1 90 ? -12.799 -0.807 -2.555 1.00 82.69 90 PRO A C 1
ATOM 722 O O . PRO A 1 90 ? -11.718 -0.233 -2.703 1.00 82.69 90 PRO A O 1
ATOM 725 N N . ILE A 1 91 ? -13.908 -0.399 -3.166 1.00 79.12 91 ILE A N 1
ATOM 726 C CA . ILE A 1 91 ? -13.970 0.912 -3.814 1.00 79.12 91 ILE A CA 1
ATOM 727 C C . ILE A 1 91 ? -13.879 1.978 -2.716 1.00 79.12 91 ILE A C 1
ATOM 729 O O . ILE A 1 91 ? -14.555 1.874 -1.688 1.00 79.12 91 ILE A O 1
ATOM 733 N N . ILE A 1 92 ? -13.019 2.974 -2.930 1.00 80.69 92 ILE A N 1
ATOM 734 C CA . ILE A 1 92 ? -12.821 4.072 -1.984 1.00 80.69 92 ILE A CA 1
ATOM 735 C C . ILE A 1 92 ? -13.564 5.303 -2.493 1.00 80.69 92 ILE A C 1
ATOM 737 O O . ILE A 1 92 ? -13.146 5.915 -3.477 1.00 80.69 92 ILE A O 1
ATOM 741 N N . ASP A 1 93 ? -14.662 5.634 -1.816 1.00 82.44 93 ASP A N 1
ATOM 742 C CA . ASP A 1 93 ? -15.446 6.847 -2.065 1.00 82.44 93 ASP A CA 1
ATOM 743 C C . ASP A 1 93 ? -14.904 8.024 -1.241 1.00 82.44 93 ASP A C 1
ATOM 745 O O . ASP A 1 93 ? -14.099 7.855 -0.322 1.00 82.44 93 ASP A O 1
ATOM 749 N N . VAL A 1 94 ? -15.314 9.244 -1.579 1.00 80.00 94 VAL A N 1
ATOM 750 C CA . VAL A 1 94 ? -14.778 10.455 -0.948 1.00 80.00 94 VAL A CA 1
ATOM 751 C C . VAL A 1 94 ? -15.789 10.998 0.054 1.00 80.00 94 VAL A C 1
ATOM 753 O O . VAL A 1 94 ? -16.954 11.181 -0.284 1.00 80.00 94 VAL A O 1
ATOM 756 N N . ILE A 1 95 ? -15.341 11.310 1.269 1.00 82.12 95 ILE A N 1
ATOM 757 C CA . ILE A 1 95 ? -16.076 12.206 2.173 1.00 82.12 95 ILE A CA 1
ATOM 758 C C . ILE A 1 95 ? -15.385 13.568 2.132 1.00 82.12 95 ILE A C 1
ATOM 760 O O . ILE A 1 95 ? -14.174 13.649 2.347 1.00 82.12 95 ILE A O 1
ATOM 764 N N . SER A 1 96 ? -16.140 14.631 1.841 1.00 80.75 96 SER A N 1
ATOM 765 C CA . SER A 1 96 ? -15.614 16.002 1.901 1.00 80.75 96 SER A CA 1
ATOM 766 C C . SER A 1 96 ? -15.135 16.326 3.319 1.00 80.75 96 SER A C 1
ATOM 768 O O . SER A 1 96 ? -15.868 16.116 4.282 1.00 80.75 96 SER A O 1
ATOM 770 N N . ASP A 1 97 ? -13.927 16.867 3.457 1.00 85.62 97 ASP A N 1
ATOM 771 C CA . ASP A 1 97 ? -13.393 17.332 4.741 1.00 85.62 97 ASP A CA 1
ATOM 772 C C . ASP A 1 97 ? -14.064 18.625 5.232 1.00 85.62 97 ASP A C 1
ATOM 774 O O . ASP A 1 97 ? -14.165 18.842 6.441 1.00 85.62 97 ASP A O 1
ATOM 778 N N . ASP A 1 98 ? -14.576 19.440 4.308 1.00 84.06 98 ASP A N 1
ATOM 779 C CA . ASP A 1 98 ? -15.297 20.677 4.608 1.00 84.06 98 ASP A CA 1
ATOM 780 C C . ASP A 1 98 ? -16.760 20.430 5.010 1.00 84.06 98 ASP A C 1
ATOM 782 O O . ASP A 1 98 ? -17.245 20.995 5.994 1.00 84.06 98 ASP A O 1
ATOM 786 N N . THR A 1 99 ? -17.489 19.611 4.240 1.00 89.62 99 THR A N 1
ATOM 787 C CA . THR A 1 99 ? -18.949 19.451 4.399 1.00 89.62 99 THR A CA 1
ATOM 788 C C . THR A 1 99 ? -19.373 18.113 4.990 1.00 89.62 99 THR A C 1
ATOM 790 O O . THR A 1 99 ? -20.539 17.972 5.358 1.00 89.62 99 THR A O 1
ATOM 793 N N . PHE A 1 100 ? -18.464 17.135 5.082 1.00 87.50 100 PHE A N 1
ATOM 794 C CA . PHE A 1 100 ? -18.776 15.735 5.403 1.00 87.50 100 PHE A CA 1
ATOM 795 C C . PHE A 1 100 ? -19.770 15.082 4.426 1.00 87.50 100 PHE A C 1
ATOM 797 O O . PHE A 1 100 ? -20.353 14.040 4.719 1.00 87.50 100 PHE A O 1
ATOM 804 N N . GLU A 1 101 ? -19.962 15.667 3.240 1.00 86.38 101 GLU A N 1
ATOM 805 C CA . GLU A 1 101 ? -20.813 15.083 2.209 1.00 86.38 101 GLU A CA 1
ATOM 806 C C . GLU A 1 101 ? -20.144 13.858 1.578 1.00 86.38 101 GLU A C 1
ATOM 808 O O . GLU A 1 101 ? -18.961 13.883 1.221 1.00 86.38 101 GLU A O 1
ATOM 813 N N . TYR A 1 102 ? -20.929 12.790 1.434 1.00 81.69 102 TYR A N 1
ATOM 814 C CA . TYR A 1 102 ? -20.523 11.568 0.757 1.00 81.69 102 TYR A CA 1
ATOM 815 C C . TYR A 1 102 ? -20.601 11.748 -0.758 1.00 81.69 102 TYR A C 1
ATOM 817 O O . TYR A 1 102 ? -21.672 11.984 -1.319 1.00 81.69 102 TYR A O 1
ATOM 825 N N . MET A 1 103 ? -19.469 11.575 -1.427 1.00 77.06 103 MET A N 1
ATOM 826 C CA . MET A 1 103 ? -19.336 11.669 -2.871 1.00 77.06 103 MET A CA 1
ATOM 827 C C . MET A 1 103 ? -18.894 10.317 -3.421 1.00 77.06 103 MET A C 1
ATOM 829 O O . MET A 1 103 ? -17.797 9.832 -3.134 1.00 77.06 103 MET A O 1
ATOM 833 N N . VAL A 1 104 ? -19.754 9.722 -4.248 1.00 76.25 104 VAL A N 1
ATOM 834 C CA . VAL A 1 104 ? -19.413 8.503 -4.987 1.00 76.25 104 VAL A CA 1
ATOM 835 C C . VAL A 1 104 ? -18.254 8.828 -5.923 1.00 76.25 104 VAL A C 1
ATOM 837 O O . VAL A 1 104 ? -18.355 9.737 -6.752 1.00 76.25 104 VAL A O 1
ATOM 840 N N . GLY A 1 105 ? -17.153 8.091 -5.800 1.00 61.41 105 GLY A N 1
ATOM 841 C CA . GLY A 1 105 ? -16.023 8.223 -6.700 1.00 61.41 105 GLY A CA 1
ATOM 842 C C . GLY A 1 105 ? -16.426 7.752 -8.095 1.00 61.41 105 GLY A C 1
ATOM 843 O O . GLY A 1 105 ? -16.458 6.557 -8.367 1.00 61.41 105 GLY A O 1
ATOM 844 N N . SER A 1 106 ? -16.738 8.673 -9.006 1.00 49.31 106 SER A N 1
ATOM 845 C CA . SER A 1 106 ? -16.925 8.337 -10.422 1.00 49.31 106 SER A CA 1
ATOM 846 C C . SER A 1 106 ? -15.568 7.994 -11.029 1.00 49.31 106 SER A C 1
ATOM 848 O O . SER A 1 106 ? -14.746 8.900 -11.027 1.00 49.31 106 SER A O 1
ATOM 850 N N . ASP A 1 107 ? -15.337 6.759 -11.510 1.00 46.06 107 ASP A N 1
ATOM 851 C CA . ASP A 1 107 ? -14.296 6.242 -12.450 1.00 46.06 107 ASP A CA 1
ATOM 852 C C . ASP A 1 107 ? -12.864 6.859 -12.461 1.00 46.06 107 ASP A C 1
ATOM 854 O O . ASP A 1 107 ? -12.035 6.559 -13.320 1.00 46.06 107 ASP A O 1
ATOM 858 N N . MET A 1 108 ? -12.528 7.711 -11.497 1.00 39.84 108 MET A N 1
ATOM 859 C CA . MET A 1 108 ? -11.457 8.708 -11.552 1.00 39.84 108 MET A CA 1
ATOM 860 C C . MET A 1 108 ? -10.614 8.693 -10.272 1.00 39.84 108 MET A C 1
ATOM 862 O O . MET A 1 108 ? -9.780 9.572 -10.056 1.00 39.84 108 MET A O 1
ATOM 866 N N . THR A 1 109 ? -10.732 7.653 -9.444 1.00 41.53 109 THR A N 1
ATOM 867 C CA . THR A 1 109 ? -9.711 7.295 -8.451 1.00 41.53 109 THR A CA 1
ATOM 868 C C . THR A 1 109 ? -8.492 6.697 -9.169 1.00 41.53 109 THR A C 1
ATOM 870 O O . THR A 1 109 ? -8.146 5.525 -9.049 1.00 41.53 109 THR A O 1
ATOM 873 N N . TYR A 1 110 ? -7.781 7.553 -9.913 1.00 39.41 110 TYR A N 1
ATOM 874 C CA . TYR A 1 110 ? -6.521 7.292 -10.629 1.00 39.41 110 TYR A CA 1
ATOM 875 C C . TYR A 1 110 ? -5.336 6.891 -9.724 1.00 39.41 110 TYR A C 1
ATOM 877 O O . TYR A 1 110 ? -4.199 6.811 -10.185 1.00 39.41 110 TYR A O 1
ATOM 885 N N . VAL A 1 111 ? -5.560 6.616 -8.438 1.00 40.50 111 VAL A N 1
ATOM 886 C CA . VAL A 1 111 ? -4.487 6.323 -7.477 1.00 40.50 111 VAL A CA 1
ATOM 887 C C . VAL A 1 111 ? -4.146 4.826 -7.425 1.00 40.50 111 VAL A C 1
ATOM 889 O O . VAL A 1 111 ? -3.002 4.479 -7.142 1.00 40.50 111 VAL A O 1
ATOM 892 N N . TRP A 1 112 ? -5.075 3.929 -7.785 1.00 38.31 112 TRP A N 1
ATOM 893 C CA . TRP A 1 112 ? -4.913 2.481 -7.558 1.00 38.31 112 TRP A CA 1
ATOM 894 C C . TRP A 1 112 ? -4.826 1.597 -8.811 1.00 38.31 112 TRP A C 1
ATOM 896 O O . TRP A 1 112 ? -4.787 0.378 -8.683 1.00 38.31 112 TRP A O 1
ATOM 906 N N . LYS A 1 113 ? -4.672 2.163 -10.017 1.00 32.34 113 LYS A N 1
ATOM 907 C CA . LYS A 1 113 ? -4.379 1.359 -11.228 1.00 32.34 113 LYS A CA 1
ATOM 908 C C . LYS A 1 113 ? -2.988 0.688 -11.228 1.00 32.34 113 LYS A C 1
ATOM 910 O O . LYS A 1 113 ? -2.690 -0.075 -12.134 1.00 32.34 113 LYS A O 1
ATOM 915 N N . ASN A 1 114 ? -2.132 0.952 -10.235 1.00 36.56 114 ASN A N 1
ATOM 916 C CA . ASN A 1 114 ? -0.688 0.688 -10.327 1.00 36.56 114 ASN A CA 1
ATOM 917 C C . ASN A 1 114 ? -0.128 -0.428 -9.424 1.00 36.56 114 ASN A C 1
ATOM 919 O O . ASN A 1 114 ? 1.084 -0.479 -9.234 1.00 36.56 114 ASN A O 1
ATOM 923 N N . PHE A 1 115 ? -0.945 -1.339 -8.893 1.00 34.44 115 PHE A N 1
ATOM 924 C CA . PHE A 1 115 ? -0.427 -2.542 -8.226 1.00 34.44 115 PHE A CA 1
ATOM 925 C C . PHE A 1 115 ? -1.242 -3.785 -8.601 1.00 34.44 115 PHE A C 1
ATOM 927 O O . PHE A 1 115 ? -2.298 -4.044 -8.039 1.00 34.44 115 PHE A O 1
ATOM 934 N N . GLY A 1 116 ? -0.710 -4.553 -9.550 1.00 32.06 116 GLY A N 1
ATOM 935 C CA . GLY A 1 116 ? -0.665 -6.017 -9.539 1.00 32.06 116 GLY A CA 1
ATOM 936 C C . GLY A 1 116 ? -1.883 -6.764 -9.034 1.00 32.06 116 GLY A C 1
ATOM 937 O O . GLY A 1 116 ? -1.960 -6.970 -7.828 1.00 32.06 116 GLY A O 1
ATOM 938 N N . ASP A 1 117 ? -2.766 -7.213 -9.930 1.00 32.19 117 ASP A N 1
ATOM 939 C CA . ASP A 1 117 ? -3.838 -8.190 -9.672 1.00 32.19 117 ASP A CA 1
ATOM 940 C C . ASP A 1 117 ? -4.607 -7.980 -8.360 1.00 32.19 117 ASP A C 1
ATOM 942 O O . ASP A 1 117 ? -5.091 -8.916 -7.719 1.00 32.19 117 ASP A O 1
ATOM 946 N N . CYS A 1 118 ? -4.779 -6.719 -7.972 1.00 36.69 118 CYS A N 1
ATOM 947 C CA . CYS A 1 118 ? -5.838 -6.320 -7.070 1.00 36.69 118 CYS A CA 1
ATOM 948 C C . CYS A 1 118 ? -7.098 -6.237 -7.929 1.00 36.69 118 CYS A C 1
ATOM 950 O 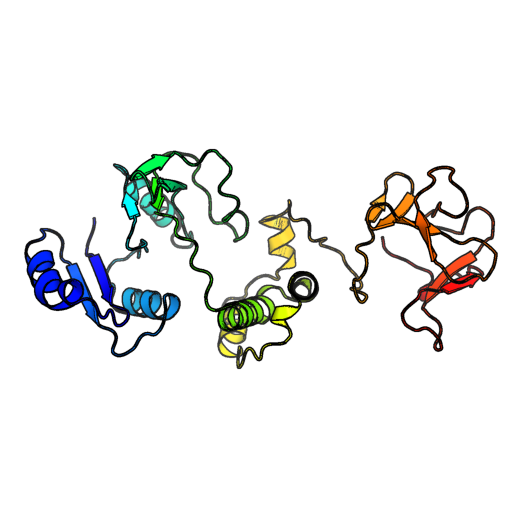O . CYS A 1 118 ? -7.347 -5.226 -8.583 1.00 36.69 118 CYS A O 1
ATOM 952 N N . TYR A 1 119 ? -7.862 -7.329 -7.989 1.00 37.47 119 TYR A N 1
ATOM 953 C CA . TYR A 1 119 ? -9.165 -7.330 -8.646 1.00 37.47 119 TYR A CA 1
ATOM 954 C C . TYR A 1 119 ? -10.032 -6.236 -8.006 1.00 37.47 119 TYR A C 1
ATOM 956 O O . TYR A 1 119 ? -10.515 -6.394 -6.884 1.00 37.47 119 TYR A O 1
ATOM 964 N N . LEU A 1 120 ? -10.221 -5.126 -8.723 1.00 39.72 120 LEU A N 1
ATOM 965 C CA . LEU A 1 120 ? -11.279 -4.160 -8.458 1.00 39.72 120 LEU A CA 1
ATOM 966 C C . LEU A 1 120 ? -12.597 -4.880 -8.742 1.00 39.72 120 LEU A C 1
ATOM 968 O O . LEU A 1 120 ? -12.999 -5.042 -9.893 1.00 39.72 120 LEU A O 1
ATOM 972 N N . LEU A 1 121 ? -13.251 -5.376 -7.692 1.00 33.53 121 LEU A N 1
ATOM 973 C CA . LEU A 1 121 ? -14.637 -5.812 -7.785 1.00 33.53 121 LEU A CA 1
ATOM 974 C C . LEU A 1 121 ? -15.479 -4.563 -8.066 1.00 33.53 121 LEU A C 1
ATOM 976 O O . LEU A 1 121 ? -15.855 -3.832 -7.156 1.00 33.53 121 LEU A O 1
ATOM 980 N N . THR A 1 122 ? -15.779 -4.320 -9.342 1.00 34.94 122 THR A N 1
ATOM 981 C CA . THR A 1 122 ? -16.630 -3.225 -9.844 1.00 34.94 122 THR A CA 1
ATOM 982 C C . THR A 1 122 ? -18.112 -3.426 -9.521 1.00 34.94 122 THR A C 1
ATOM 984 O O . THR A 1 122 ? -19.000 -2.968 -10.236 1.00 34.94 122 THR A O 1
ATOM 987 N N . CYS A 1 123 ? -18.415 -4.130 -8.435 1.00 29.97 123 CYS A N 1
ATOM 988 C CA . CYS A 1 123 ? -19.778 -4.408 -8.051 1.00 29.97 123 CYS A CA 1
ATOM 989 C C . CYS A 1 123 ? -19.892 -4.566 -6.527 1.00 29.97 123 CYS A C 1
ATOM 991 O O . CYS A 1 123 ? -19.652 -5.637 -5.978 1.00 29.97 123 CYS A O 1
ATOM 993 N N . TRP A 1 124 ? -20.386 -3.475 -5.929 1.00 40.88 124 TRP A N 1
ATOM 994 C CA . TRP A 1 124 ? -21.117 -3.372 -4.661 1.00 40.88 124 TRP A CA 1
ATOM 995 C C . TRP A 1 124 ? -20.272 -3.494 -3.391 1.00 40.88 124 TRP A C 1
ATOM 997 O O . TRP A 1 124 ? -20.146 -4.574 -2.821 1.00 40.88 124 TRP A O 1
ATOM 1007 N N . THR A 1 125 ? -19.740 -2.342 -2.952 1.00 44.50 125 THR A N 1
ATOM 1008 C CA . THR A 1 125 ? -19.697 -1.789 -1.573 1.00 44.50 125 THR A CA 1
ATOM 1009 C C . THR A 1 125 ? -18.424 -0.961 -1.345 1.00 44.50 125 THR A C 1
ATOM 1011 O O . THR A 1 125 ? -17.333 -1.355 -1.759 1.00 44.50 125 THR A O 1
ATOM 1014 N N . CYS A 1 126 ? -18.568 0.209 -0.714 1.00 49.06 126 CYS A N 1
ATOM 1015 C CA . CYS A 1 126 ? -17.508 1.215 -0.611 1.00 49.06 126 CYS A CA 1
ATOM 1016 C C . CYS A 1 126 ? -17.081 1.463 0.842 1.00 49.06 126 CYS A C 1
ATOM 1018 O O . CYS A 1 126 ? -17.888 1.351 1.774 1.00 49.06 126 CYS A O 1
ATOM 1020 N N . VAL A 1 127 ? -15.811 1.826 1.018 1.00 55.28 127 VAL A N 1
ATOM 1021 C CA . VAL A 1 127 ? -15.264 2.402 2.253 1.00 55.28 127 VAL A CA 1
ATOM 1022 C C . VAL A 1 127 ? -14.827 3.810 1.899 1.00 55.28 127 VAL A C 1
ATOM 1024 O O . VAL A 1 127 ? -13.938 3.970 1.073 1.00 55.28 127 VAL A O 1
ATOM 1027 N N . SER A 1 128 ? -15.453 4.829 2.471 1.00 48.97 128 SER A N 1
ATOM 1028 C CA . SER A 1 128 ? -15.094 6.207 2.147 1.00 48.97 128 SER A CA 1
ATOM 1029 C C . SER A 1 128 ? -13.990 6.739 3.053 1.00 48.97 128 SER A C 1
ATOM 1031 O O . SER A 1 128 ? -13.921 6.352 4.217 1.00 48.97 128 SER A O 1
ATOM 1033 N N . GLU A 1 129 ? -13.136 7.622 2.535 1.00 56.41 129 GLU A N 1
ATOM 1034 C CA . GLU A 1 129 ? -12.028 8.240 3.275 1.00 56.41 129 GLU A CA 1
ATOM 1035 C C . GLU A 1 129 ? -12.090 9.776 3.186 1.00 56.41 129 GLU A C 1
ATOM 1037 O O . GLU A 1 129 ? -12.402 10.342 2.134 1.00 56.41 129 GLU A O 1
ATOM 1042 N N . ILE A 1 130 ? -11.791 10.458 4.297 1.00 49.16 130 ILE A N 1
ATOM 1043 C CA . ILE A 1 130 ? -11.591 11.915 4.336 1.00 49.16 130 ILE A CA 1
ATOM 1044 C C . ILE A 1 130 ? -10.192 12.255 3.795 1.00 49.16 130 ILE A C 1
ATOM 1046 O O . ILE A 1 130 ? -9.180 11.847 4.366 1.00 49.16 130 ILE A O 1
ATOM 1050 N N . TYR A 1 131 ? -10.115 13.040 2.717 1.00 37.66 131 TYR A N 1
ATOM 1051 C CA . TYR A 1 131 ? -8.840 13.435 2.108 1.00 37.66 131 TYR A CA 1
ATOM 1052 C C . TYR A 1 131 ? -8.280 14.720 2.728 1.00 37.66 131 TYR A C 1
ATOM 1054 O O . TYR A 1 131 ? -8.819 15.799 2.523 1.00 37.66 131 TYR A O 1
ATOM 1062 N N . THR A 1 132 ? -7.127 14.636 3.400 1.00 36.00 132 THR A N 1
ATOM 1063 C CA . THR A 1 132 ? -6.367 15.818 3.848 1.00 36.00 132 THR A CA 1
ATOM 1064 C C . THR A 1 132 ? -4.958 15.815 3.245 1.00 36.00 132 THR A C 1
ATOM 1066 O O . THR A 1 132 ? -4.144 14.926 3.506 1.00 36.00 132 THR A O 1
ATOM 1069 N N . LEU A 1 133 ? -4.627 16.824 2.430 1.00 32.19 133 LEU A N 1
ATOM 1070 C CA . LEU A 1 133 ? -3.311 16.970 1.789 1.00 32.19 133 LEU A CA 1
ATOM 1071 C C . LEU A 1 133 ? -2.259 17.508 2.776 1.00 32.19 133 LEU A C 1
ATOM 1073 O O . LEU A 1 133 ? -1.949 18.698 2.802 1.00 32.19 133 LEU A O 1
ATOM 1077 N N . HIS A 1 134 ? -1.641 16.627 3.565 1.00 39.69 134 HIS A N 1
ATOM 1078 C CA . HIS A 1 134 ? -0.483 17.002 4.382 1.00 39.69 134 HIS A CA 1
ATOM 1079 C C . HIS A 1 134 ? 0.854 16.703 3.687 1.00 39.69 134 HIS A C 1
ATOM 1081 O O . HIS A 1 134 ? 1.380 15.591 3.682 1.00 39.69 134 HIS A O 1
ATOM 1087 N N . ILE A 1 135 ? 1.452 17.764 3.140 1.00 44.38 135 ILE A N 1
ATOM 1088 C CA . ILE A 1 135 ? 2.779 17.780 2.514 1.00 44.38 135 ILE A CA 1
ATOM 1089 C C . ILE A 1 135 ? 3.854 17.852 3.609 1.00 44.38 135 ILE A C 1
ATOM 1091 O O . ILE A 1 135 ? 4.325 18.930 3.955 1.00 44.38 135 ILE A O 1
ATOM 1095 N N . SER A 1 136 ? 4.290 16.725 4.174 1.00 45.56 136 SER A N 1
ATOM 1096 C CA . SER A 1 136 ? 5.551 16.713 4.937 1.00 45.56 136 SER A CA 1
ATOM 1097 C C . SER A 1 136 ? 6.153 15.313 5.096 1.00 45.56 136 SER A C 1
ATOM 1099 O O . SER A 1 136 ? 5.695 14.523 5.912 1.00 45.56 136 SER A O 1
ATOM 1101 N N . ARG A 1 137 ? 7.211 15.037 4.300 1.00 59.75 137 ARG A N 1
ATOM 1102 C CA . ARG A 1 137 ? 8.380 14.128 4.524 1.00 59.75 137 ARG A CA 1
ATOM 1103 C C . ARG A 1 137 ? 8.947 13.564 3.202 1.00 59.75 137 ARG A C 1
ATOM 1105 O O . ARG A 1 137 ? 9.112 12.356 3.032 1.00 59.75 137 ARG A O 1
ATOM 1112 N N . ARG A 1 138 ? 9.315 14.449 2.261 1.00 63.06 138 ARG A N 1
ATOM 1113 C CA . ARG A 1 138 ? 9.842 14.071 0.927 1.00 63.06 138 ARG A CA 1
ATOM 1114 C C . ARG A 1 138 ? 11.041 13.107 0.975 1.00 63.06 138 ARG A C 1
ATOM 1116 O O . ARG A 1 138 ? 11.102 12.182 0.176 1.00 63.06 138 ARG A O 1
ATOM 1123 N N . GLN A 1 139 ? 11.969 13.266 1.926 1.00 68.81 139 GLN A N 1
ATOM 1124 C CA . GLN A 1 139 ? 13.154 12.395 2.021 1.00 68.81 139 GLN A CA 1
ATOM 1125 C C . GLN A 1 139 ? 12.812 10.941 2.379 1.00 68.81 139 GLN A C 1
ATOM 1127 O O . GLN A 1 139 ? 13.348 10.019 1.770 1.00 68.81 139 GLN A O 1
ATOM 1132 N N . SER A 1 140 ? 11.914 10.717 3.343 1.00 77.56 140 SER A N 1
ATOM 1133 C CA . SER A 1 140 ? 11.511 9.361 3.740 1.00 77.56 140 SER A CA 1
ATOM 1134 C C . SER A 1 140 ? 10.724 8.660 2.635 1.00 77.56 140 SER A C 1
ATOM 1136 O O . SER A 1 140 ? 10.922 7.470 2.409 1.00 77.56 140 SER A O 1
ATOM 1138 N N . ILE A 1 141 ? 9.885 9.410 1.914 1.00 80.38 141 ILE A N 1
ATOM 1139 C CA . ILE A 1 141 ? 9.146 8.913 0.748 1.00 80.38 141 ILE A CA 1
ATOM 1140 C C . ILE A 1 141 ? 10.127 8.477 -0.343 1.00 80.38 141 ILE A C 1
ATOM 1142 O O . ILE A 1 141 ? 10.084 7.331 -0.778 1.00 80.38 141 ILE A O 1
ATOM 1146 N N . ASN A 1 142 ? 11.084 9.335 -0.705 1.00 83.94 142 ASN A N 1
ATOM 1147 C CA . ASN A 1 142 ? 12.099 9.008 -1.706 1.00 83.94 142 ASN A CA 1
ATOM 1148 C C . ASN A 1 142 ? 12.941 7.792 -1.300 1.00 83.94 142 ASN A C 1
ATOM 1150 O O . ASN A 1 142 ? 13.194 6.921 -2.129 1.00 83.94 142 ASN A O 1
ATOM 1154 N N . LYS A 1 143 ? 13.322 7.688 -0.019 1.00 87.25 143 LYS A N 1
ATOM 1155 C CA . LYS A 1 143 ? 14.019 6.511 0.515 1.00 87.25 143 LYS A CA 1
ATOM 1156 C C . LYS A 1 143 ? 13.207 5.232 0.306 1.00 87.25 143 LYS A C 1
ATOM 1158 O O . LYS A 1 143 ? 13.740 4.238 -0.179 1.00 87.25 143 LYS A O 1
ATOM 1163 N N . ASN A 1 144 ? 11.927 5.249 0.676 1.00 86.06 144 ASN A N 1
ATOM 1164 C CA . ASN A 1 144 ? 11.043 4.090 0.562 1.00 86.06 144 ASN A CA 1
ATOM 1165 C C . ASN A 1 144 ? 10.804 3.704 -0.902 1.00 86.06 144 ASN A C 1
ATOM 1167 O O . ASN A 1 144 ? 10.922 2.528 -1.245 1.00 86.06 144 ASN A O 1
ATOM 1171 N N . ASN A 1 145 ? 10.568 4.693 -1.765 1.00 85.06 145 ASN A N 1
ATOM 1172 C CA . ASN A 1 145 ? 10.402 4.488 -3.199 1.00 85.06 145 ASN A CA 1
ATOM 1173 C C . ASN A 1 145 ? 11.658 3.877 -3.829 1.00 85.06 145 ASN A C 1
ATOM 1175 O O . ASN A 1 145 ? 11.549 2.945 -4.620 1.00 85.06 145 ASN A O 1
ATOM 1179 N N . ARG A 1 146 ? 12.855 4.326 -3.422 1.00 89.06 146 ARG A N 1
ATOM 1180 C CA . ARG A 1 146 ? 14.112 3.725 -3.887 1.00 89.06 146 ARG A CA 1
ATOM 1181 C C . ARG A 1 146 ? 14.210 2.250 -3.511 1.00 89.06 146 ARG A C 1
ATOM 1183 O O . ARG A 1 146 ? 14.538 1.430 -4.355 1.00 89.06 146 ARG A O 1
ATOM 1190 N N . ARG A 1 147 ? 13.888 1.890 -2.263 1.00 91.88 147 ARG A N 1
ATOM 1191 C CA . ARG A 1 147 ? 13.921 0.484 -1.813 1.00 91.88 147 ARG A CA 1
ATOM 1192 C C . ARG A 1 147 ? 12.950 -0.392 -2.598 1.00 91.88 147 ARG A C 1
ATOM 1194 O O . ARG A 1 147 ? 13.276 -1.541 -2.864 1.00 91.88 147 ARG A O 1
ATOM 1201 N N . LEU A 1 148 ? 11.775 0.133 -2.943 1.00 90.56 148 LEU A N 1
ATOM 1202 C CA . LEU A 1 148 ? 10.806 -0.581 -3.770 1.00 90.56 148 LEU A CA 1
ATOM 1203 C C . LEU A 1 148 ? 11.349 -0.800 -5.185 1.00 90.56 148 LEU A C 1
ATOM 1205 O O . LEU A 1 148 ? 11.360 -1.937 -5.651 1.00 90.56 148 LEU A O 1
ATOM 1209 N N . ALA A 1 149 ? 11.858 0.260 -5.814 1.00 88.50 149 ALA A N 1
ATOM 1210 C CA . ALA A 1 149 ? 12.409 0.197 -7.162 1.00 88.50 149 ALA A CA 1
ATOM 1211 C C . ALA A 1 149 ? 13.586 -0.789 -7.259 1.00 88.50 149 ALA A C 1
ATOM 1213 O O . ALA A 1 149 ? 13.594 -1.650 -8.134 1.00 88.50 149 ALA A O 1
ATOM 1214 N N . GLU A 1 150 ? 14.531 -0.738 -6.313 1.00 91.88 150 GLU A N 1
ATOM 1215 C CA . GLU A 1 150 ? 15.688 -1.646 -6.286 1.00 91.88 150 GLU A CA 1
ATOM 1216 C C . GLU A 1 150 ? 15.313 -3.121 -6.085 1.00 91.88 150 GLU A C 1
ATOM 1218 O O . GLU A 1 150 ? 16.034 -4.001 -6.550 1.00 91.88 150 GLU A O 1
ATOM 1223 N N . VAL A 1 151 ? 14.217 -3.411 -5.376 1.00 90.81 151 VAL A N 1
ATOM 1224 C CA . VAL A 1 151 ? 13.814 -4.793 -5.075 1.00 90.81 151 VAL A CA 1
ATOM 1225 C C . VAL A 1 151 ? 12.898 -5.373 -6.144 1.00 90.81 151 VAL A C 1
ATOM 1227 O O . VAL A 1 151 ? 12.995 -6.571 -6.394 1.00 90.81 151 VAL A O 1
ATOM 1230 N N . TRP A 1 152 ? 12.002 -4.574 -6.730 1.00 91.25 152 TRP A N 1
ATOM 1231 C CA . TRP A 1 152 ? 10.864 -5.090 -7.500 1.00 91.25 152 TRP A CA 1
ATOM 1232 C C . TRP A 1 152 ? 10.810 -4.649 -8.958 1.00 91.25 152 TRP A C 1
ATOM 1234 O O . TRP A 1 152 ? 10.126 -5.313 -9.723 1.00 91.25 152 TRP A O 1
ATOM 1244 N N . MET A 1 153 ? 11.488 -3.566 -9.350 1.00 85.06 153 MET A N 1
ATOM 1245 C CA . MET A 1 153 ? 11.356 -2.998 -10.701 1.00 85.06 153 MET A CA 1
ATOM 1246 C C . MET A 1 153 ? 12.460 -3.435 -11.674 1.00 85.06 153 MET A C 1
ATOM 1248 O O . MET A 1 153 ? 12.504 -2.925 -12.785 1.00 85.06 153 MET A O 1
ATOM 1252 N N . ASP A 1 154 ? 13.352 -4.346 -11.277 1.00 85.94 154 ASP A N 1
ATOM 1253 C CA . ASP A 1 154 ? 14.435 -4.878 -12.122 1.00 85.94 154 ASP A CA 1
ATOM 1254 C C . ASP A 1 154 ? 15.208 -3.775 -12.874 1.00 85.94 154 ASP A C 1
ATOM 1256 O O . ASP A 1 154 ? 15.629 -2.789 -12.260 1.00 85.94 154 ASP A O 1
ATOM 1260 N N . GLU A 1 155 ? 15.420 -3.915 -14.181 1.00 79.50 155 GLU A N 1
ATOM 1261 C CA . GLU A 1 155 ? 16.013 -2.891 -15.040 1.00 79.50 155 GLU A CA 1
ATOM 1262 C C . GLU A 1 155 ? 15.134 -1.631 -15.164 1.00 79.50 155 GLU A C 1
ATOM 1264 O O . GLU A 1 155 ? 15.663 -0.520 -15.316 1.00 79.50 155 GLU A O 1
ATOM 1269 N N . PHE A 1 156 ? 13.806 -1.767 -15.053 1.00 77.50 156 PHE A N 1
ATOM 1270 C CA . PHE A 1 156 ? 12.821 -0.701 -15.294 1.00 77.50 156 PHE A CA 1
ATOM 1271 C C . PHE A 1 156 ? 12.864 0.411 -14.240 1.00 77.50 156 PHE A C 1
ATOM 1273 O O . PHE A 1 156 ? 12.333 1.504 -14.457 1.00 77.50 156 PHE A O 1
ATOM 1280 N N . LYS A 1 157 ? 13.559 0.194 -13.116 1.00 80.69 157 LYS A N 1
ATOM 1281 C CA . LYS A 1 157 ? 13.836 1.242 -12.117 1.00 80.69 157 LYS A CA 1
ATOM 1282 C C . LYS A 1 157 ? 14.524 2.475 -12.710 1.00 80.69 157 LYS A C 1
ATOM 1284 O O . LYS A 1 157 ? 14.351 3.572 -12.185 1.00 80.69 157 LYS A O 1
ATOM 1289 N N . ASN A 1 158 ? 15.257 2.328 -13.815 1.00 75.50 158 ASN A N 1
ATOM 1290 C CA . ASN A 1 158 ? 15.921 3.449 -14.480 1.00 75.50 158 ASN A CA 1
ATOM 1291 C C . ASN A 1 158 ? 14.919 4.480 -15.033 1.00 75.50 158 ASN A C 1
ATOM 1293 O O . ASN A 1 158 ? 15.160 5.679 -14.901 1.00 75.50 158 ASN A O 1
ATOM 1297 N N . PHE A 1 159 ? 13.760 4.047 -15.548 1.00 69.38 159 PHE A N 1
ATOM 1298 C CA . PHE A 1 159 ? 12.685 4.973 -15.935 1.00 69.38 159 PHE A CA 1
ATOM 1299 C C . PHE A 1 159 ? 12.165 5.753 -14.732 1.00 69.38 159 PHE A C 1
ATOM 1301 O O . PHE A 1 159 ? 12.020 6.975 -14.779 1.00 69.38 159 PHE A O 1
ATOM 1308 N N . PHE A 1 160 ? 11.938 5.053 -13.619 1.00 74.00 160 PHE A N 1
ATOM 1309 C CA . PHE A 1 160 ? 11.480 5.680 -12.386 1.00 74.00 160 PHE A CA 1
ATOM 1310 C C . PHE A 1 160 ? 12.478 6.724 -11.867 1.00 74.00 160 PHE A C 1
ATOM 1312 O O . PHE A 1 160 ? 12.080 7.808 -11.439 1.00 74.00 160 PHE A O 1
ATOM 1319 N N . TYR A 1 161 ? 13.778 6.440 -11.952 1.00 74.81 161 TYR A N 1
ATOM 1320 C CA . TYR A 1 161 ? 14.833 7.365 -11.536 1.00 74.81 161 TYR A CA 1
ATOM 1321 C C . TYR A 1 161 ? 14.934 8.619 -12.395 1.00 74.81 161 TYR A C 1
ATOM 1323 O O . TYR A 1 161 ? 15.330 9.661 -11.876 1.00 74.81 161 TYR A O 1
ATOM 1331 N N . ILE A 1 162 ? 14.530 8.556 -13.659 1.00 66.06 162 ILE A N 1
ATOM 1332 C CA . ILE A 1 162 ? 14.506 9.732 -14.529 1.00 66.06 162 ILE A CA 1
ATOM 1333 C C . ILE A 1 162 ? 13.296 10.608 -14.239 1.00 66.06 162 ILE A C 1
ATOM 1335 O O . ILE A 1 162 ? 13.433 11.823 -14.134 1.00 66.06 162 ILE A O 1
ATOM 1339 N N . ILE A 1 163 ? 12.125 9.999 -14.047 1.00 66.88 163 ILE A N 1
ATOM 1340 C CA . ILE A 1 163 ? 10.896 10.731 -13.715 1.00 66.88 163 ILE A CA 1
ATOM 1341 C C . ILE A 1 163 ? 11.004 11.344 -12.310 1.00 66.88 163 ILE A C 1
ATOM 1343 O O . ILE A 1 163 ? 10.507 12.437 -12.047 1.00 66.88 163 ILE A O 1
ATOM 1347 N N . SER A 1 164 ? 11.670 10.645 -11.389 1.00 70.00 164 SER A N 1
ATOM 1348 C CA . SER A 1 164 ? 11.830 11.046 -9.990 1.00 70.00 164 SER A CA 1
ATOM 1349 C C . SER A 1 164 ? 13.309 11.119 -9.579 1.00 70.00 164 SER A C 1
ATOM 1351 O O . SER A 1 164 ? 13.753 10.364 -8.707 1.00 70.00 164 SER A O 1
ATOM 1353 N N . PRO A 1 165 ? 14.092 12.081 -10.106 1.00 72.88 165 PRO A N 1
ATOM 1354 C CA . PRO A 1 165 ? 15.540 12.158 -9.876 1.00 72.88 165 PRO A CA 1
ATOM 1355 C C . PRO A 1 165 ? 15.902 12.455 -8.415 1.00 72.88 165 PRO A C 1
ATOM 1357 O O . PRO A 1 165 ? 17.018 12.204 -7.968 1.00 72.88 165 PRO A O 1
ATOM 1360 N N . GLY A 1 166 ? 14.959 12.962 -7.616 1.00 74.94 166 GLY A N 1
ATOM 1361 C CA . GLY A 1 166 ? 15.148 13.133 -6.174 1.00 74.94 166 GLY A CA 1
ATOM 1362 C C . GLY A 1 166 ? 15.328 11.816 -5.407 1.00 74.94 166 GLY A C 1
ATOM 1363 O O . GLY A 1 166 ? 15.815 11.844 -4.277 1.00 74.94 166 GLY A O 1
ATOM 1364 N N . VAL A 1 167 ? 14.949 10.676 -5.993 1.00 82.19 167 VAL A N 1
ATOM 1365 C CA . VAL A 1 167 ? 15.068 9.345 -5.383 1.00 82.19 167 VAL A CA 1
ATOM 1366 C C . VAL A 1 167 ? 16.521 8.872 -5.368 1.00 82.19 167 VAL A C 1
ATOM 1368 O O . VAL A 1 167 ? 16.987 8.355 -4.353 1.00 82.19 167 VAL A O 1
ATOM 1371 N N . THR A 1 168 ? 17.276 9.116 -6.442 1.00 81.69 168 THR A N 1
ATOM 1372 C CA . THR A 1 168 ? 18.673 8.659 -6.583 1.00 81.69 168 THR A CA 1
ATOM 1373 C C . THR A 1 168 ? 19.642 9.376 -5.641 1.00 81.69 168 THR A C 1
ATOM 1375 O O . THR A 1 168 ? 20.709 8.848 -5.325 1.00 81.69 168 THR A O 1
ATOM 1378 N N . LYS A 1 169 ? 19.248 10.545 -5.125 1.00 82.56 169 LYS A N 1
ATOM 1379 C CA . LYS A 1 169 ? 20.037 11.356 -4.186 1.00 82.56 169 LYS A CA 1
ATOM 1380 C C . LYS A 1 169 ? 19.979 10.864 -2.736 1.00 82.56 169 LYS A C 1
ATOM 1382 O O . LYS A 1 169 ? 20.694 11.394 -1.892 1.00 82.56 169 LYS A O 1
ATOM 1387 N N . VAL A 1 170 ? 19.120 9.893 -2.421 1.00 85.56 170 VAL A N 1
ATOM 1388 C CA . VAL A 1 170 ? 18.889 9.431 -1.043 1.00 85.56 170 VAL A CA 1
ATOM 1389 C C . VAL A 1 170 ? 19.499 8.052 -0.824 1.00 85.56 170 VAL A C 1
ATOM 1391 O O . VAL A 1 170 ? 19.232 7.132 -1.599 1.00 85.56 170 VAL A O 1
ATOM 1394 N N . ASP A 1 171 ? 20.258 7.883 0.261 1.00 89.19 171 ASP A N 1
ATOM 1395 C CA . ASP A 1 171 ? 20.687 6.558 0.710 1.00 89.19 171 ASP A CA 1
ATOM 1396 C C . ASP A 1 171 ? 19.489 5.729 1.204 1.00 89.19 171 ASP A C 1
ATOM 1398 O O . ASP A 1 171 ? 18.737 6.114 2.112 1.00 89.19 171 ASP A O 1
ATOM 1402 N N . TYR A 1 172 ? 19.321 4.560 0.594 1.00 90.25 172 TYR A N 1
ATOM 1403 C CA . TYR A 1 172 ? 18.207 3.657 0.843 1.00 90.25 172 TYR A CA 1
ATOM 1404 C C . TYR A 1 172 ? 18.522 2.557 1.863 1.00 90.25 172 TYR A C 1
ATOM 1406 O O . TYR A 1 172 ? 17.592 1.905 2.352 1.00 90.25 172 TYR A O 1
ATOM 1414 N N . GLY A 1 173 ? 19.786 2.430 2.279 1.00 92.31 173 GLY A N 1
ATOM 1415 C CA . GLY A 1 173 ? 20.241 1.420 3.228 1.00 92.31 173 GLY A CA 1
ATOM 1416 C C . GLY A 1 173 ? 20.127 -0.010 2.688 1.00 92.31 173 GLY A C 1
ATOM 1417 O O . GLY A 1 173 ? 20.089 -0.249 1.485 1.00 92.31 173 GLY A O 1
ATOM 1418 N N . THR A 1 174 ? 20.057 -0.997 3.585 1.00 94.06 174 THR A N 1
ATOM 1419 C CA . THR A 1 174 ? 20.080 -2.414 3.194 1.00 94.06 174 THR A CA 1
ATOM 1420 C C . THR A 1 174 ? 18.724 -2.927 2.691 1.00 94.06 174 THR A C 1
ATOM 1422 O O . THR A 1 174 ? 17.651 -2.635 3.240 1.00 94.06 174 THR A O 1
ATOM 1425 N N . ILE A 1 175 ? 18.779 -3.751 1.642 1.00 95.50 175 ILE A N 1
ATOM 1426 C CA . ILE A 1 175 ? 17.616 -4.416 1.024 1.00 95.50 175 ILE A CA 1
ATOM 1427 C C . ILE A 1 175 ? 17.762 -5.942 0.950 1.00 95.50 175 ILE A C 1
ATOM 1429 O O . ILE A 1 175 ? 16.872 -6.619 0.441 1.00 95.50 175 ILE A O 1
ATOM 1433 N N . SER A 1 176 ? 18.841 -6.503 1.502 1.00 96.88 176 SER A N 1
ATOM 1434 C CA . SER A 1 176 ? 19.197 -7.922 1.368 1.00 96.88 176 SER A CA 1
ATOM 1435 C C . SER A 1 176 ? 18.088 -8.871 1.828 1.00 96.88 176 SER A C 1
ATOM 1437 O O . SER A 1 176 ? 17.826 -9.869 1.168 1.00 96.88 176 SER A O 1
ATOM 1439 N N . SER A 1 177 ? 17.371 -8.541 2.909 1.00 94.75 177 SER A N 1
ATOM 1440 C CA . SER A 1 177 ? 16.245 -9.359 3.385 1.00 94.75 177 SER A CA 1
ATOM 1441 C C . SER A 1 177 ? 15.062 -9.382 2.414 1.00 94.75 177 SER A C 1
ATOM 1443 O O . SER A 1 177 ? 14.351 -10.380 2.336 1.00 94.75 177 SER A O 1
ATOM 1445 N N . ARG A 1 178 ? 14.849 -8.303 1.651 1.00 93.19 178 ARG A N 1
ATOM 1446 C CA . ARG A 1 178 ? 13.767 -8.202 0.664 1.00 93.19 178 ARG A CA 1
ATOM 1447 C C . ARG A 1 178 ? 14.132 -8.896 -0.642 1.00 93.19 178 ARG A C 1
ATOM 1449 O O . ARG A 1 178 ? 13.295 -9.610 -1.178 1.00 93.19 178 ARG A O 1
ATOM 1456 N N . LEU A 1 179 ? 15.386 -8.781 -1.079 1.00 92.88 179 LEU A N 1
ATOM 1457 C CA . LEU A 1 179 ? 15.914 -9.578 -2.190 1.00 92.88 179 LEU A CA 1
ATOM 1458 C C . LEU A 1 179 ? 15.878 -11.080 -1.867 1.00 92.88 179 LEU A C 1
ATOM 1460 O O . LEU A 1 179 ? 15.395 -11.872 -2.670 1.00 92.88 179 LEU A O 1
ATOM 1464 N N . GLY A 1 180 ? 16.296 -11.468 -0.656 1.00 96.62 180 GLY A N 1
ATOM 1465 C CA . GLY A 1 180 ? 16.220 -12.855 -0.192 1.00 96.62 180 GLY A CA 1
ATOM 1466 C C . GLY A 1 180 ? 14.786 -13.387 -0.140 1.00 96.62 180 GLY A C 1
ATOM 1467 O O . GLY A 1 180 ? 14.542 -14.526 -0.526 1.00 96.62 180 GLY A O 1
ATOM 1468 N N . LEU A 1 181 ? 13.821 -12.555 0.271 1.00 91.38 181 LEU A N 1
ATOM 1469 C CA . LEU A 1 181 ? 12.399 -12.902 0.217 1.00 91.38 181 LEU A CA 1
ATOM 1470 C C . LEU A 1 181 ? 11.918 -13.109 -1.226 1.00 91.38 181 LEU A C 1
ATOM 1472 O O . LEU A 1 181 ? 11.268 -14.114 -1.496 1.00 91.38 181 LEU A O 1
ATOM 1476 N N . ARG A 1 182 ? 12.255 -12.189 -2.139 1.00 92.56 182 ARG A N 1
ATOM 1477 C CA . ARG A 1 182 ? 11.882 -12.275 -3.558 1.00 92.56 182 ARG A CA 1
ATOM 1478 C C . ARG A 1 182 ? 12.405 -13.562 -4.200 1.00 92.56 182 ARG A C 1
ATOM 1480 O O . ARG A 1 182 ? 11.658 -14.244 -4.892 1.00 92.56 182 ARG A O 1
ATOM 1487 N N . HIS A 1 183 ? 13.657 -13.917 -3.911 1.00 93.75 183 HIS A N 1
ATOM 1488 C CA . HIS A 1 183 ? 14.259 -15.167 -4.371 1.00 93.75 183 HIS A CA 1
ATOM 1489 C C . HIS A 1 183 ? 13.574 -16.392 -3.752 1.00 93.75 183 HIS A C 1
ATOM 1491 O O . HIS A 1 183 ? 13.212 -17.323 -4.461 1.00 93.75 183 HIS A O 1
ATOM 1497 N N . LYS A 1 184 ? 13.352 -16.389 -2.430 1.00 95.00 184 LYS A N 1
ATOM 1498 C CA . LYS A 1 184 ? 12.709 -17.503 -1.712 1.00 95.00 184 LYS A CA 1
ATOM 1499 C C . LYS A 1 184 ? 11.291 -17.800 -2.212 1.00 95.00 184 LYS A C 1
ATOM 1501 O O . LYS A 1 184 ? 10.869 -18.947 -2.161 1.00 95.00 184 LYS A O 1
ATOM 1506 N N . LEU A 1 185 ? 10.551 -16.772 -2.623 1.00 91.81 185 LEU A N 1
ATOM 1507 C CA . LEU A 1 185 ? 9.190 -16.901 -3.146 1.00 91.81 185 LEU A CA 1
ATOM 1508 C C . LEU A 1 185 ? 9.143 -17.134 -4.663 1.00 91.81 185 LEU A C 1
ATOM 1510 O O . LEU A 1 185 ? 8.047 -17.160 -5.216 1.00 91.81 185 LEU A O 1
ATOM 1514 N N . GLU A 1 186 ? 10.300 -17.270 -5.323 1.00 93.44 186 GLU A N 1
ATOM 1515 C CA . GLU A 1 186 ? 10.414 -17.483 -6.773 1.00 93.44 186 GLU A CA 1
ATOM 1516 C C . GLU A 1 186 ? 9.598 -16.456 -7.581 1.00 93.44 186 GLU A C 1
ATOM 1518 O O . GLU A 1 186 ? 8.893 -16.780 -8.540 1.00 93.44 186 GLU A O 1
ATOM 1523 N N . CYS A 1 187 ? 9.654 -15.186 -7.161 1.00 90.81 187 CYS A N 1
ATOM 1524 C CA . CYS A 1 187 ? 8.871 -14.130 -7.793 1.00 90.81 187 CYS A CA 1
ATOM 1525 C C . CYS A 1 187 ? 9.280 -13.924 -9.258 1.00 90.81 187 CYS A C 1
ATOM 1527 O O . CYS A 1 187 ? 10.461 -13.944 -9.606 1.00 90.81 187 CYS A O 1
ATOM 1529 N N . ARG A 1 188 ? 8.285 -13.642 -10.102 1.00 88.81 188 ARG A N 1
ATOM 1530 C CA . ARG A 1 188 ? 8.475 -13.345 -11.525 1.00 88.81 188 ARG A CA 1
ATOM 1531 C C . ARG A 1 188 ? 9.210 -12.003 -11.743 1.00 88.81 188 ARG A C 1
ATOM 1533 O O . ARG A 1 188 ? 9.189 -11.142 -10.855 1.00 88.81 188 ARG A O 1
ATOM 1540 N N . PRO A 1 189 ? 9.877 -11.821 -12.898 1.00 85.56 189 PRO A N 1
ATOM 1541 C CA . PRO A 1 189 ? 10.449 -10.533 -13.290 1.00 85.56 189 PRO A CA 1
ATOM 1542 C C . PRO A 1 189 ? 9.364 -9.475 -13.530 1.00 85.56 189 PRO A C 1
ATOM 1544 O O . PRO A 1 189 ? 8.222 -9.801 -13.860 1.00 85.56 189 PRO A O 1
ATOM 1547 N N . PHE A 1 190 ? 9.735 -8.206 -13.383 1.00 85.56 190 PHE A N 1
ATOM 1548 C CA . PHE A 1 190 ? 8.844 -7.057 -13.539 1.00 85.56 190 PHE A CA 1
ATOM 1549 C C . PHE A 1 190 ? 8.341 -6.872 -14.978 1.00 85.56 190 PHE A C 1
ATOM 1551 O O . PHE A 1 190 ? 7.244 -6.359 -15.183 1.00 85.56 190 PHE A O 1
ATOM 1558 N N . SER A 1 191 ? 9.079 -7.349 -15.981 1.00 78.38 191 SER A N 1
ATOM 1559 C CA . SER A 1 191 ? 8.611 -7.379 -17.374 1.00 78.38 191 SER A CA 1
ATOM 1560 C C . SER A 1 191 ? 7.275 -8.116 -17.513 1.00 78.38 191 SER A C 1
ATOM 1562 O O . SER A 1 191 ? 6.328 -7.569 -18.073 1.00 78.38 191 SER A O 1
ATOM 1564 N N . LEU A 1 192 ? 7.146 -9.294 -16.889 1.00 78.88 192 LEU A N 1
ATOM 1565 C CA . LEU A 1 192 ? 5.902 -10.071 -16.901 1.00 78.88 192 LEU A CA 1
ATOM 1566 C C . LEU A 1 192 ? 4.754 -9.372 -16.169 1.00 78.88 192 LEU A C 1
ATOM 1568 O O . LEU A 1 192 ? 3.595 -9.619 -16.497 1.00 78.88 192 LEU A O 1
ATOM 1572 N N . TYR A 1 193 ? 5.053 -8.523 -15.182 1.00 80.56 193 TYR A N 1
ATOM 1573 C CA . TYR A 1 193 ? 4.041 -7.692 -14.536 1.00 80.56 193 TYR A CA 1
ATOM 1574 C C . TYR A 1 193 ? 3.472 -6.672 -15.523 1.00 80.56 193 TYR A C 1
ATOM 1576 O O . TYR A 1 193 ? 2.256 -6.550 -15.646 1.00 80.56 193 TYR A O 1
ATOM 1584 N N . LEU A 1 194 ? 4.344 -5.967 -16.246 1.00 76.56 194 LEU A N 1
ATOM 1585 C CA . LEU A 1 194 ? 3.904 -5.005 -17.250 1.00 76.56 194 LEU A CA 1
ATOM 1586 C C . LEU A 1 194 ? 3.111 -5.716 -18.353 1.00 76.56 194 LEU A C 1
ATOM 1588 O O . LEU A 1 194 ? 2.083 -5.211 -18.771 1.00 76.56 194 LEU A O 1
ATOM 1592 N N . GLU A 1 195 ? 3.553 -6.886 -18.814 1.00 76.50 195 GLU A N 1
ATOM 1593 C CA . GLU A 1 195 ? 2.901 -7.587 -19.931 1.00 76.50 195 GLU A CA 1
ATOM 1594 C C . GLU A 1 195 ? 1.523 -8.148 -19.567 1.00 76.50 195 GLU A C 1
ATOM 1596 O O . GLU A 1 195 ? 0.585 -8.051 -20.355 1.00 76.50 195 GLU A O 1
ATOM 1601 N N . ASN A 1 196 ? 1.396 -8.756 -18.385 1.00 78.19 196 ASN A N 1
ATOM 1602 C CA . ASN A 1 196 ? 0.197 -9.521 -18.038 1.00 78.19 196 ASN A CA 1
ATOM 1603 C C . ASN A 1 196 ? -0.761 -8.757 -17.126 1.00 78.19 196 ASN A C 1
ATOM 1605 O O . ASN A 1 196 ? -1.957 -9.035 -17.145 1.00 78.19 196 ASN A O 1
ATOM 1609 N N . ILE A 1 197 ? -0.243 -7.837 -16.307 1.00 78.12 197 ILE A N 1
ATOM 1610 C CA . ILE A 1 197 ? -1.024 -7.187 -15.250 1.00 78.12 197 ILE A CA 1
ATOM 1611 C C . ILE A 1 197 ? -1.279 -5.713 -15.542 1.00 78.12 197 ILE A C 1
ATOM 1613 O O . ILE A 1 197 ? -2.347 -5.199 -15.217 1.00 78.12 197 ILE A O 1
ATOM 1617 N N . TYR A 1 198 ? -0.318 -5.026 -16.164 1.00 75.56 198 TYR A N 1
ATOM 1618 C CA . TYR A 1 198 ? -0.473 -3.622 -16.536 1.00 75.56 198 TYR A CA 1
ATOM 1619 C C . TYR A 1 198 ? -0.063 -3.334 -17.992 1.00 75.56 198 TYR A C 1
ATOM 1621 O O . TYR A 1 198 ? 0.847 -2.531 -18.222 1.00 75.56 198 TYR A O 1
ATOM 1629 N N . PRO A 1 199 ? -0.741 -3.958 -18.977 1.00 73.88 199 PRO A N 1
ATOM 1630 C CA . PRO A 1 199 ? -0.392 -3.829 -20.395 1.00 73.88 199 PRO A CA 1
ATOM 1631 C C . PRO A 1 199 ? -0.607 -2.415 -20.950 1.00 73.88 199 PRO A C 1
ATOM 1633 O O . PRO A 1 199 ? 0.067 -2.018 -21.893 1.00 73.88 199 PRO A O 1
ATOM 1636 N N . ASP A 1 200 ? -1.494 -1.624 -20.338 1.00 73.19 200 ASP A N 1
ATOM 1637 C CA . ASP A 1 200 ? -1.748 -0.226 -20.721 1.00 73.19 200 ASP A CA 1
ATOM 1638 C C . ASP A 1 200 ? -0.669 0.752 -20.206 1.00 73.19 200 ASP A C 1
ATOM 1640 O O . ASP A 1 200 ? -0.799 1.973 -20.342 1.00 73.19 200 ASP A O 1
ATOM 1644 N N . SER A 1 201 ? 0.386 0.241 -19.563 1.00 68.94 201 SER A N 1
ATOM 1645 C CA . SER A 1 201 ? 1.494 1.055 -19.075 1.00 68.94 201 SER A CA 1
ATOM 1646 C C . SER A 1 201 ? 2.198 1.785 -20.221 1.00 68.94 201 SER A C 1
ATOM 1648 O O . SER A 1 201 ? 2.473 1.226 -21.277 1.00 68.94 201 SER A O 1
ATOM 1650 N N . GLN A 1 202 ? 2.591 3.036 -19.978 1.00 64.94 202 GLN A N 1
ATOM 1651 C CA . GLN A 1 202 ? 3.405 3.817 -20.922 1.00 64.94 202 GLN A CA 1
ATOM 1652 C C . GLN A 1 202 ? 4.878 3.363 -20.969 1.00 64.94 202 GLN A C 1
ATOM 1654 O O . GLN A 1 202 ? 5.676 3.911 -21.728 1.00 64.94 202 GLN A O 1
ATOM 1659 N N . ILE A 1 203 ? 5.267 2.397 -20.133 1.00 61.62 203 ILE A N 1
ATOM 1660 C CA . ILE A 1 203 ? 6.632 1.871 -20.057 1.00 61.62 203 ILE A CA 1
ATOM 1661 C C . ILE A 1 203 ? 6.794 0.759 -21.101 1.00 61.62 203 ILE A C 1
ATOM 1663 O O . ILE A 1 203 ? 6.186 -0.298 -20.967 1.00 61.62 203 ILE A O 1
ATOM 1667 N N . SER A 1 204 ? 7.639 0.982 -22.114 1.00 52.19 204 SER A N 1
ATOM 1668 C CA . SER A 1 204 ? 7.918 -0.015 -23.160 1.00 52.19 204 SER A CA 1
ATOM 1669 C C . SER A 1 204 ? 8.635 -1.254 -22.604 1.00 52.19 204 SER A C 1
ATOM 1671 O O . SER A 1 204 ? 9.617 -1.130 -21.870 1.00 52.19 204 SER A O 1
ATOM 1673 N N . HIS A 1 205 ? 8.184 -2.448 -23.007 1.00 49.97 205 HIS A N 1
ATOM 1674 C CA . HIS A 1 205 ? 8.768 -3.746 -22.628 1.00 49.97 205 HIS A CA 1
ATOM 1675 C C . HIS A 1 205 ? 10.147 -4.010 -23.246 1.00 49.97 205 HIS A C 1
ATOM 1677 O O . HIS A 1 205 ? 10.892 -4.855 -22.757 1.00 49.97 205 HIS A O 1
ATOM 1683 N N . GLN A 1 206 ? 10.489 -3.305 -24.326 1.00 44.91 206 GLN A N 1
ATOM 1684 C CA . GLN A 1 206 ? 11.749 -3.455 -25.047 1.00 44.91 206 GLN A CA 1
ATOM 1685 C C . GLN A 1 206 ? 12.436 -2.095 -25.091 1.00 44.91 206 GLN A C 1
ATOM 1687 O O . GLN A 1 206 ? 12.072 -1.228 -25.881 1.00 44.91 206 GLN A O 1
ATOM 1692 N N . TYR A 1 207 ? 13.413 -1.882 -24.212 1.00 43.81 207 TYR A N 1
ATOM 1693 C CA . TYR A 1 207 ? 14.271 -0.703 -24.263 1.00 43.81 207 TYR A CA 1
ATOM 1694 C C . TYR A 1 207 ? 15.727 -1.136 -24.078 1.00 43.81 207 TYR A C 1
ATOM 1696 O O . TYR A 1 207 ? 16.061 -1.883 -23.161 1.00 43.81 207 TYR A O 1
ATOM 1704 N N . PHE A 1 208 ? 16.598 -0.693 -24.984 1.00 41.28 208 PHE A N 1
ATOM 1705 C CA . PHE A 1 208 ? 17.995 -1.137 -25.031 1.00 41.28 208 PHE A CA 1
ATOM 1706 C C . PHE A 1 208 ? 18.967 -0.130 -24.393 1.00 41.28 208 PHE A C 1
ATOM 1708 O O . PHE A 1 208 ? 20.056 -0.519 -23.974 1.00 41.28 208 PHE A O 1
ATOM 1715 N N . SER A 1 209 ? 18.583 1.144 -24.244 1.00 36.75 209 SER A N 1
ATOM 1716 C CA . SER A 1 209 ? 19.349 2.132 -23.474 1.00 36.75 209 SER A CA 1
ATOM 1717 C C . SER A 1 209 ? 18.480 3.300 -22.990 1.00 36.75 209 SER A C 1
ATOM 1719 O O . SER A 1 209 ? 17.583 3.765 -23.688 1.00 36.75 209 SER A O 1
ATOM 1721 N N . LEU A 1 210 ? 18.760 3.789 -21.777 1.00 40.97 210 LEU A N 1
ATOM 1722 C CA . LEU A 1 210 ? 18.344 5.120 -21.337 1.00 40.97 210 LEU A CA 1
ATOM 1723 C C . LEU A 1 210 ? 19.578 6.017 -21.377 1.00 40.97 210 LEU A C 1
ATOM 1725 O O . LEU A 1 210 ? 20.393 5.996 -20.456 1.00 40.97 210 LEU A O 1
ATOM 1729 N N . GLY A 1 211 ? 19.735 6.773 -22.463 1.00 37.31 211 GLY A N 1
ATOM 1730 C CA . GLY A 1 211 ? 20.610 7.944 -22.449 1.00 37.31 211 GLY A CA 1
ATOM 1731 C C . GLY A 1 211 ? 20.089 8.966 -21.435 1.00 37.31 211 GLY A C 1
ATOM 1732 O O . GLY A 1 211 ? 18.915 8.922 -21.066 1.00 37.31 211 GLY A O 1
ATOM 1733 N N . GLU A 1 212 ? 20.945 9.870 -20.959 1.00 31.11 212 GLU A N 1
ATOM 1734 C CA . GLU A 1 212 ? 20.542 10.993 -20.104 1.00 31.11 212 GLU A CA 1
ATOM 1735 C C . GLU A 1 212 ? 19.377 11.760 -20.758 1.00 31.11 212 GLU A C 1
ATOM 1737 O O . GLU A 1 212 ? 19.541 12.545 -21.692 1.00 31.11 212 GLU A O 1
ATOM 1742 N N . LEU A 1 213 ? 18.164 11.465 -20.287 1.00 38.81 213 LEU A N 1
ATOM 1743 C CA . LEU A 1 213 ? 16.907 11.991 -20.797 1.00 38.81 213 LEU A CA 1
ATOM 1744 C C . LEU A 1 213 ? 16.801 13.473 -20.431 1.00 38.81 213 LEU A C 1
ATOM 1746 O O . LEU A 1 213 ? 16.263 13.835 -19.387 1.00 38.81 213 LEU A O 1
ATOM 1750 N N . ARG A 1 214 ? 17.278 14.351 -21.315 1.00 37.56 214 ARG A N 1
ATOM 1751 C CA . ARG A 1 214 ? 16.638 15.666 -21.467 1.00 37.56 214 ARG A CA 1
ATOM 1752 C C . ARG A 1 214 ? 15.418 15.603 -22.385 1.00 37.56 214 ARG A C 1
ATOM 1754 O O . ARG A 1 214 ? 14.556 16.454 -22.247 1.00 37.56 214 ARG A O 1
ATOM 1761 N N . ASN A 1 215 ? 15.312 14.581 -23.239 1.00 39.78 215 ASN A N 1
ATOM 1762 C CA . ASN A 1 215 ? 14.294 14.490 -24.284 1.00 39.78 215 ASN A CA 1
ATOM 1763 C C . ASN A 1 215 ? 13.802 13.043 -24.450 1.00 39.78 215 ASN A C 1
ATOM 1765 O O . ASN A 1 215 ? 14.601 12.161 -24.759 1.00 39.78 215 ASN A O 1
ATOM 1769 N N . VAL A 1 216 ? 12.504 12.793 -24.249 1.00 43.00 216 VAL A N 1
ATOM 1770 C CA . VAL A 1 216 ? 11.870 11.502 -24.569 1.00 43.00 216 VAL A CA 1
ATOM 1771 C C . VAL A 1 216 ? 11.615 11.476 -26.069 1.00 43.00 216 VAL A C 1
ATOM 1773 O O . VAL A 1 216 ? 10.774 12.214 -26.577 1.00 43.00 216 VAL A O 1
ATOM 1776 N N . PHE A 1 217 ? 12.340 10.626 -26.790 1.00 51.41 217 PHE A N 1
ATOM 1777 C CA . PHE A 1 217 ? 12.150 10.482 -28.226 1.00 51.41 217 PHE A CA 1
ATOM 1778 C C . PHE A 1 217 ? 11.066 9.438 -28.524 1.00 51.41 217 PHE A C 1
ATOM 1780 O O . PHE A 1 217 ? 11.114 8.309 -28.051 1.00 51.41 217 PHE A O 1
ATOM 1787 N N . SER A 1 218 ? 10.086 9.835 -29.326 1.00 47.97 218 SER A N 1
ATOM 1788 C CA . SER A 1 218 ? 8.997 9.026 -29.864 1.00 47.97 218 SER A CA 1
ATOM 1789 C C . SER A 1 218 ? 9.209 8.842 -31.364 1.00 47.97 218 SER A C 1
ATOM 1791 O O . SER A 1 218 ? 9.537 9.802 -32.066 1.00 47.97 218 SER A O 1
ATOM 1793 N N . TYR A 1 219 ? 9.032 7.618 -31.862 1.00 50.81 219 TYR A N 1
ATOM 1794 C CA . TYR A 1 219 ? 9.038 7.345 -33.297 1.00 50.81 219 TYR A CA 1
ATOM 1795 C C . TYR A 1 219 ? 7.611 7.429 -33.840 1.00 50.81 219 TYR A C 1
ATOM 1797 O O . TYR A 1 219 ? 6.727 6.685 -33.415 1.00 50.81 219 TYR A O 1
ATOM 1805 N N . THR A 1 220 ? 7.354 8.380 -34.738 1.00 49.94 220 THR A N 1
ATOM 1806 C CA . THR A 1 220 ? 5.995 8.663 -35.227 1.00 49.94 220 THR A CA 1
ATOM 1807 C C . THR A 1 220 ? 5.626 7.785 -36.430 1.00 49.94 220 THR A C 1
ATOM 1809 O O . THR A 1 220 ? 6.492 7.304 -37.161 1.00 49.94 220 THR A O 1
ATOM 1812 N N . ALA A 1 221 ? 4.325 7.637 -36.718 1.00 47.53 221 ALA A N 1
ATOM 1813 C CA . ALA A 1 221 ? 3.832 6.947 -37.923 1.00 47.53 221 ALA A CA 1
ATOM 1814 C C . ALA A 1 221 ? 4.357 7.561 -39.244 1.00 47.53 221 ALA A C 1
ATOM 1816 O O . ALA A 1 221 ? 4.369 6.901 -40.285 1.00 47.53 221 ALA A O 1
ATOM 1817 N N . ASN A 1 222 ? 4.843 8.806 -39.188 1.00 52.00 222 ASN A N 1
ATOM 1818 C CA . ASN A 1 222 ? 5.475 9.511 -40.301 1.00 52.00 222 ASN A CA 1
ATOM 1819 C C . ASN A 1 222 ? 6.977 9.225 -40.435 1.00 52.00 222 ASN A C 1
ATOM 1821 O O . ASN A 1 222 ? 7.615 9.788 -41.325 1.00 52.00 222 ASN A O 1
ATOM 1825 N N . LYS A 1 223 ? 7.517 8.304 -39.624 1.00 55.44 223 LYS A N 1
ATOM 1826 C CA . LYS A 1 223 ? 8.919 7.875 -39.629 1.00 55.44 223 LYS A CA 1
ATOM 1827 C C . LYS A 1 223 ? 9.893 8.973 -39.184 1.00 55.44 223 LYS A C 1
ATOM 1829 O O . LYS A 1 223 ? 10.959 9.151 -39.776 1.00 55.44 223 LYS A O 1
ATOM 1834 N N . GLU A 1 224 ? 9.508 9.705 -38.143 1.00 54.25 224 GLU A N 1
ATOM 1835 C CA . GLU A 1 224 ? 10.269 10.811 -37.546 1.00 54.25 224 GLU A CA 1
ATOM 1836 C C . GLU A 1 224 ? 10.642 10.455 -36.099 1.00 54.25 224 GLU A C 1
ATOM 1838 O O . GLU A 1 224 ? 9.831 9.864 -35.385 1.00 54.25 224 GLU A O 1
ATOM 1843 N N . ILE A 1 225 ? 11.846 10.834 -35.657 1.00 60.19 225 ILE A N 1
ATOM 1844 C CA . ILE A 1 225 ? 12.269 10.753 -34.249 1.00 60.19 225 ILE A CA 1
ATOM 1845 C C . ILE A 1 225 ? 11.980 12.114 -33.607 1.00 60.19 225 ILE A C 1
ATOM 1847 O O . ILE A 1 225 ? 12.553 13.120 -34.030 1.00 60.19 225 ILE A O 1
ATOM 1851 N N . ARG A 1 226 ? 11.082 12.156 -32.615 1.00 55.62 226 ARG A N 1
ATOM 1852 C CA . ARG A 1 226 ? 10.516 13.404 -32.075 1.00 55.62 226 ARG A CA 1
ATOM 1853 C C . ARG A 1 226 ? 10.473 13.443 -30.550 1.00 55.62 226 ARG A C 1
ATOM 1855 O O . ARG A 1 226 ? 10.036 12.477 -29.940 1.00 55.62 226 ARG A O 1
ATOM 1862 N N . THR A 1 227 ? 10.803 14.580 -29.949 1.00 59.28 227 THR A N 1
ATOM 1863 C CA . THR A 1 227 ? 10.477 14.916 -28.548 1.00 59.28 227 THR A CA 1
ATOM 1864 C C . THR A 1 227 ? 9.577 16.151 -28.562 1.00 59.28 227 THR A C 1
ATOM 1866 O O . THR A 1 227 ? 9.934 17.147 -29.185 1.00 59.28 227 THR A O 1
ATOM 1869 N N . ASP A 1 228 ? 8.399 16.099 -27.941 1.00 63.88 228 ASP A N 1
ATOM 1870 C CA . ASP A 1 228 ? 7.396 17.181 -27.996 1.00 63.88 228 ASP A CA 1
ATOM 1871 C C . ASP A 1 228 ? 7.138 17.703 -29.436 1.00 63.88 228 ASP A C 1
ATOM 1873 O O . ASP A 1 228 ? 6.678 16.941 -30.292 1.00 63.88 228 ASP A O 1
ATOM 1877 N N . ASP A 1 229 ? 7.469 18.973 -29.718 1.00 63.53 229 ASP A N 1
ATOM 1878 C CA . ASP A 1 229 ? 7.352 19.650 -31.026 1.00 63.53 229 ASP A CA 1
ATOM 1879 C C . ASP A 1 229 ? 8.671 19.678 -31.837 1.00 63.53 229 ASP A C 1
ATOM 1881 O O . ASP A 1 229 ? 8.774 20.354 -32.870 1.00 63.53 229 ASP A O 1
ATOM 1885 N N . LEU A 1 230 ? 9.709 18.979 -31.367 1.00 58.06 230 LEU A N 1
ATOM 1886 C CA . LEU A 1 230 ? 11.045 18.970 -31.961 1.00 58.06 230 LEU A CA 1
ATOM 1887 C C . LEU A 1 230 ? 11.340 17.636 -32.647 1.00 58.06 230 LEU A C 1
ATOM 1889 O O . LEU A 1 230 ? 11.237 16.572 -32.038 1.00 58.06 230 LEU A O 1
ATOM 1893 N N . CYS A 1 231 ? 11.779 17.705 -33.897 1.00 61.81 231 CYS A N 1
ATOM 1894 C CA . CYS A 1 231 ? 12.170 16.580 -34.731 1.00 61.81 231 CYS A CA 1
ATOM 1895 C C . CYS A 1 231 ? 13.690 16.548 -34.910 1.00 61.81 231 CYS A C 1
ATOM 1897 O O . CYS A 1 231 ? 14.346 17.589 -35.000 1.00 61.81 231 CYS A O 1
ATOM 1899 N N . LEU A 1 232 ? 14.239 15.337 -34.974 1.00 66.50 232 LEU A N 1
ATOM 1900 C CA . LEU A 1 232 ? 15.640 15.106 -35.306 1.00 66.50 232 LEU A CA 1
ATOM 1901 C C . LEU A 1 232 ? 15.917 15.559 -36.748 1.00 66.50 232 LEU A C 1
ATOM 1903 O O . LEU A 1 232 ? 15.304 15.038 -37.681 1.00 66.50 232 LEU A O 1
ATOM 1907 N N . ASP A 1 233 ? 16.851 16.489 -36.926 1.00 62.75 233 ASP A N 1
ATOM 1908 C CA . ASP A 1 233 ? 17.164 17.131 -38.204 1.00 62.75 233 ASP A CA 1
ATOM 1909 C C . ASP A 1 233 ? 18.678 17.147 -38.464 1.00 62.75 233 ASP A C 1
ATOM 1911 O O . ASP A 1 233 ? 19.499 17.257 -37.547 1.00 62.75 233 ASP A O 1
ATOM 1915 N N . VAL A 1 234 ? 19.042 17.023 -39.737 1.00 64.12 234 VAL A N 1
ATOM 1916 C CA . VAL A 1 234 ? 20.418 17.089 -40.229 1.00 64.12 234 VAL A CA 1
ATOM 1917 C C . VAL A 1 234 ? 20.443 18.057 -41.400 1.00 64.12 234 VAL A C 1
ATOM 1919 O O . VAL A 1 234 ? 19.988 17.739 -42.499 1.00 64.12 234 VAL A O 1
ATOM 1922 N N . SER A 1 235 ? 20.977 19.248 -41.140 1.00 61.09 235 SER A N 1
ATOM 1923 C CA . SER A 1 235 ? 20.985 20.358 -42.092 1.00 61.09 235 SER A CA 1
ATOM 1924 C C . SER A 1 235 ? 21.910 20.107 -43.290 1.00 61.09 235 SER A C 1
ATOM 1926 O O . SER A 1 235 ? 21.519 20.417 -44.412 1.00 61.09 235 SER A O 1
ATOM 1928 N N . ASN A 1 236 ? 23.101 19.520 -43.083 1.00 60.03 236 ASN A N 1
ATOM 1929 C CA . ASN A 1 236 ? 24.053 19.166 -44.149 1.00 60.03 236 ASN A CA 1
ATOM 1930 C C . ASN A 1 236 ? 24.770 17.827 -43.894 1.00 60.03 236 ASN A C 1
ATOM 1932 O O . ASN A 1 236 ? 24.707 17.248 -42.811 1.00 60.03 236 ASN A O 1
ATOM 1936 N N . LEU A 1 237 ? 25.494 17.353 -44.912 1.00 55.78 237 LEU A N 1
ATOM 1937 C CA . LEU A 1 237 ? 26.368 16.178 -44.844 1.00 55.78 237 LEU A CA 1
ATOM 1938 C C . LEU A 1 237 ? 27.464 16.378 -43.782 1.00 55.78 237 LEU A C 1
ATOM 1940 O O . LEU A 1 237 ? 28.185 17.370 -43.840 1.00 55.78 237 LEU A O 1
ATOM 1944 N N . ASN A 1 238 ? 27.615 15.415 -42.867 1.00 53.62 238 ASN A N 1
ATOM 1945 C CA . ASN A 1 238 ? 28.578 15.412 -41.748 1.00 53.62 238 ASN A CA 1
ATOM 1946 C C . ASN A 1 238 ? 28.367 16.471 -40.651 1.00 53.62 238 ASN A C 1
ATOM 1948 O O . ASN A 1 238 ? 29.194 16.554 -39.740 1.00 53.62 238 ASN A O 1
ATOM 1952 N N . ASP A 1 239 ? 27.277 17.239 -40.689 1.00 57.75 239 ASP A N 1
ATOM 1953 C CA . ASP A 1 239 ? 26.932 18.119 -39.573 1.00 57.75 239 ASP A CA 1
ATOM 1954 C C . ASP A 1 239 ? 26.434 17.297 -38.366 1.00 57.75 239 ASP A C 1
ATOM 1956 O O . ASP A 1 239 ? 25.809 16.240 -38.537 1.00 57.75 239 ASP A O 1
ATOM 1960 N N . PRO A 1 240 ? 26.686 17.770 -37.131 1.00 54.44 240 PRO A N 1
ATOM 1961 C CA . PRO A 1 240 ? 26.139 17.150 -35.934 1.00 54.44 240 PRO A CA 1
ATOM 1962 C C . PRO A 1 240 ? 24.610 17.158 -35.974 1.00 54.44 240 PRO A C 1
ATOM 1964 O O . PRO A 1 240 ? 23.975 18.095 -36.461 1.00 54.44 240 PRO A O 1
ATOM 1967 N N . VAL A 1 241 ? 24.008 16.097 -35.443 1.00 60.84 241 VAL A N 1
ATOM 1968 C CA . VAL A 1 241 ? 22.553 15.951 -35.424 1.00 60.84 241 VAL A CA 1
ATOM 1969 C C . VAL A 1 241 ? 21.943 16.955 -34.452 1.00 60.84 241 VAL A C 1
ATOM 1971 O O . VAL A 1 241 ? 22.367 17.046 -33.300 1.00 60.84 241 VAL A O 1
ATOM 1974 N N . THR A 1 242 ? 20.923 17.689 -34.899 1.00 60.81 242 THR A N 1
ATOM 1975 C CA . THR A 1 242 ? 20.255 18.711 -34.081 1.00 60.81 242 THR A CA 1
ATOM 1976 C C . THR A 1 242 ? 18.760 18.434 -33.952 1.00 60.81 242 THR A C 1
ATOM 1978 O O . THR A 1 242 ? 18.179 17.674 -34.723 1.00 60.81 242 THR A O 1
ATOM 1981 N N . MET A 1 243 ? 18.126 19.037 -32.948 1.00 58.88 243 MET A N 1
ATOM 1982 C CA . MET A 1 243 ? 16.677 18.985 -32.762 1.00 58.88 243 MET A CA 1
ATOM 1983 C C . MET A 1 243 ? 16.083 20.318 -33.210 1.00 58.88 243 MET A C 1
ATOM 1985 O O . MET A 1 243 ? 16.322 21.344 -32.572 1.00 58.88 243 MET A O 1
ATOM 1989 N N . LEU A 1 244 ? 15.316 20.307 -34.298 1.00 61.16 244 LEU A N 1
ATOM 1990 C CA . LEU A 1 244 ? 14.653 21.492 -34.847 1.00 61.16 244 LEU A CA 1
ATOM 1991 C C . LEU A 1 244 ? 13.138 21.339 -34.771 1.00 61.16 244 LEU A C 1
ATOM 1993 O O . LEU A 1 244 ? 12.612 20.243 -34.604 1.00 61.16 244 LEU A O 1
ATOM 1997 N N . LYS A 1 245 ? 12.407 22.449 -34.887 1.00 61.09 245 LYS A N 1
ATOM 1998 C CA . LYS A 1 245 ? 10.942 22.411 -34.923 1.00 61.09 245 LYS A CA 1
ATOM 1999 C C . LYS A 1 245 ? 10.482 21.521 -36.081 1.00 61.09 245 LYS A C 1
ATOM 2001 O O . LYS A 1 245 ? 10.943 21.696 -37.211 1.00 61.09 245 LYS A O 1
ATOM 2006 N N . CYS A 1 246 ? 9.584 20.579 -35.801 1.00 56.44 246 CYS A N 1
ATOM 2007 C CA . CYS A 1 246 ? 9.048 19.690 -36.828 1.00 56.44 246 CYS A CA 1
ATOM 2008 C C . CYS A 1 246 ? 8.389 20.521 -37.936 1.00 56.44 246 CYS A C 1
ATOM 2010 O O . CYS A 1 246 ? 7.440 21.263 -37.677 1.00 56.44 246 CYS A O 1
ATOM 2012 N N . HIS A 1 247 ? 8.899 20.425 -39.165 1.00 64.12 247 HIS A N 1
ATOM 2013 C CA . HIS A 1 247 ? 8.357 21.184 -40.294 1.00 64.12 247 HIS A CA 1
ATOM 2014 C C . HIS A 1 247 ? 7.455 20.333 -41.193 1.00 64.12 247 HIS A C 1
ATOM 2016 O O . HIS A 1 247 ? 6.795 20.877 -42.071 1.00 64.12 247 HIS A O 1
ATOM 2022 N N . HIS A 1 248 ? 7.401 19.009 -41.001 1.00 60.56 248 HIS A N 1
ATOM 2023 C CA . HIS A 1 248 ? 6.529 18.052 -41.713 1.00 60.56 248 HIS A CA 1
ATOM 2024 C C . HIS A 1 248 ? 6.678 18.010 -43.248 1.00 60.56 248 HIS A C 1
ATOM 2026 O O . HIS A 1 248 ? 6.006 17.233 -43.925 1.00 60.56 248 HIS A O 1
ATOM 2032 N N . LEU A 1 249 ? 7.594 18.806 -43.809 1.00 56.03 249 LEU A N 1
ATOM 2033 C CA . LEU A 1 249 ? 7.909 18.861 -45.241 1.00 56.03 249 LEU A CA 1
ATOM 2034 C C . LEU A 1 249 ? 8.644 17.612 -45.766 1.00 56.03 249 LEU A C 1
ATOM 2036 O O . LEU A 1 249 ? 8.826 17.501 -46.977 1.00 56.03 249 LEU A O 1
ATOM 2040 N N . LYS A 1 250 ? 9.010 16.657 -44.888 1.00 52.44 250 LYS A N 1
ATOM 2041 C CA . LYS A 1 250 ? 9.840 15.470 -45.191 1.00 52.44 250 LYS A CA 1
ATOM 2042 C C . LYS A 1 250 ? 11.242 15.868 -45.719 1.00 52.44 250 LYS A C 1
ATOM 2044 O O . LYS A 1 250 ? 11.505 17.039 -45.962 1.00 52.44 250 LYS A O 1
ATOM 2049 N N . GLY A 1 251 ? 12.187 14.923 -45.822 1.00 59.16 251 GLY A N 1
ATOM 2050 C CA . GLY A 1 251 ? 13.579 15.207 -46.233 1.00 59.16 251 GLY A CA 1
ATOM 2051 C C . GLY A 1 251 ? 14.606 14.936 -45.129 1.00 59.16 251 GLY A C 1
ATOM 2052 O O . GLY A 1 251 ? 14.765 13.780 -44.742 1.00 59.16 251 GLY A O 1
ATOM 2053 N N . SER A 1 252 ? 15.286 15.974 -44.628 1.00 51.78 252 SER A N 1
ATOM 2054 C CA . SER A 1 252 ? 16.284 15.894 -43.535 1.00 51.78 252 SER A CA 1
ATOM 2055 C C . SER A 1 252 ? 15.723 15.340 -42.215 1.00 51.78 252 SER A C 1
ATOM 2057 O O . SER A 1 252 ? 16.458 14.777 -41.407 1.00 51.78 252 SER A O 1
ATOM 2059 N N . GLN A 1 253 ? 14.399 15.422 -42.041 1.00 46.56 253 GLN A N 1
ATOM 2060 C CA . GLN A 1 253 ? 13.664 14.902 -40.881 1.00 46.56 253 GLN A CA 1
ATOM 2061 C C . GLN A 1 253 ? 13.096 13.479 -41.079 1.00 46.56 253 GLN A C 1
ATOM 2063 O O . GLN A 1 253 ? 12.453 12.942 -40.180 1.00 46.56 253 GLN A O 1
ATOM 2068 N N . LEU A 1 254 ? 13.296 12.844 -42.244 1.00 43.78 254 LEU A N 1
ATOM 2069 C CA . LEU A 1 254 ? 12.693 11.543 -42.568 1.00 43.78 254 LEU A CA 1
ATOM 2070 C C . LEU A 1 254 ? 13.691 10.392 -42.364 1.00 43.78 254 LEU A C 1
ATOM 2072 O O . LEU A 1 254 ? 14.724 10.333 -43.031 1.00 43.78 254 LEU A O 1
ATOM 2076 N N . ARG A 1 255 ? 13.369 9.434 -41.482 1.00 55.25 255 ARG A N 1
ATOM 2077 C CA . ARG A 1 255 ? 14.227 8.273 -41.176 1.00 55.25 255 ARG A CA 1
ATOM 2078 C C . ARG A 1 255 ? 13.532 6.969 -41.543 1.00 55.25 255 ARG A C 1
ATOM 2080 O O . ARG A 1 255 ? 12.600 6.535 -40.871 1.00 55.25 255 ARG A O 1
ATOM 2087 N N . LYS A 1 256 ? 13.986 6.308 -42.605 1.00 46.19 256 LYS A N 1
ATOM 2088 C CA . LYS A 1 256 ? 13.619 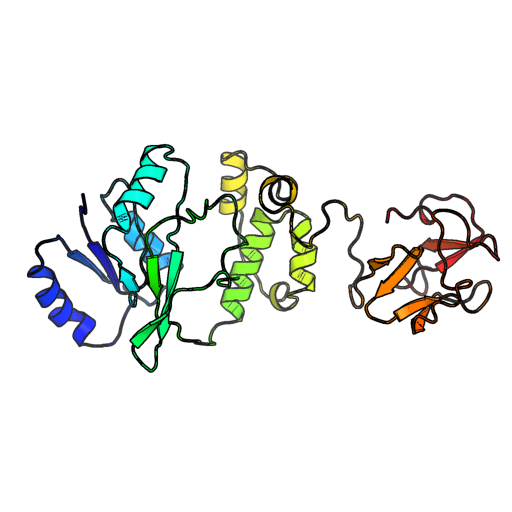4.910 -42.866 1.00 46.19 256 LYS A CA 1
ATOM 2089 C C . LYS A 1 256 ? 14.583 4.016 -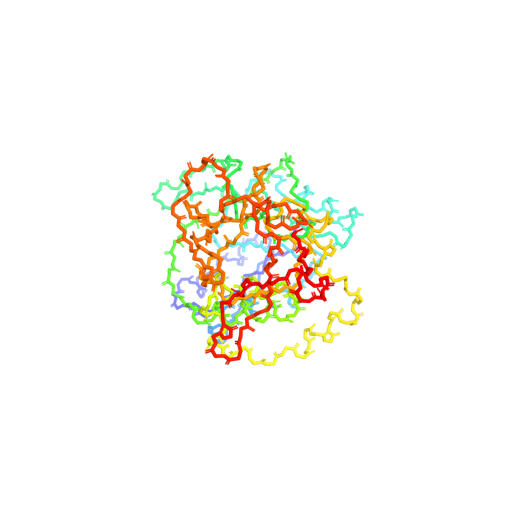42.072 1.00 46.19 256 LYS A C 1
ATOM 2091 O O . LYS A 1 256 ? 15.674 4.454 -41.734 1.00 46.19 256 LYS A O 1
ATOM 2096 N N . TYR A 1 257 ? 14.183 2.779 -41.791 1.00 46.06 257 TYR A N 1
ATOM 2097 C CA . TYR A 1 257 ? 14.984 1.741 -41.110 1.00 46.06 257 TYR A CA 1
ATOM 2098 C C . TYR A 1 257 ? 16.279 1.336 -41.870 1.00 46.06 257 TYR A C 1
ATOM 2100 O O . TYR A 1 257 ? 16.892 0.326 -41.553 1.00 46.06 257 TYR A O 1
ATOM 2108 N N . ASP A 1 258 ? 16.641 2.101 -42.904 1.00 44.16 258 ASP A N 1
ATOM 2109 C CA . ASP A 1 258 ? 17.763 1.961 -43.833 1.00 44.16 258 ASP A CA 1
ATOM 2110 C C . ASP A 1 258 ? 17.993 3.355 -44.496 1.00 44.16 258 ASP A C 1
ATOM 2112 O O . ASP A 1 258 ? 17.102 4.207 -44.367 1.00 44.16 258 ASP A O 1
ATOM 2116 N N . PRO A 1 259 ? 19.130 3.626 -45.175 1.00 47.12 259 PRO A N 1
ATOM 2117 C CA . PRO A 1 259 ? 19.873 4.895 -45.238 1.00 47.12 259 PRO A CA 1
ATOM 2118 C C . PRO A 1 259 ? 19.054 6.182 -45.366 1.00 47.12 259 PRO A C 1
ATOM 2120 O O . PRO A 1 259 ? 17.985 6.225 -45.982 1.00 47.12 259 PRO A O 1
ATOM 2123 N N . HIS A 1 260 ? 19.625 7.287 -44.868 1.00 46.22 260 HIS A N 1
ATOM 2124 C CA . HIS A 1 260 ? 19.100 8.626 -45.124 1.00 46.22 260 HIS A CA 1
ATOM 2125 C C . HIS A 1 260 ? 18.837 8.790 -46.628 1.00 46.22 260 HIS A C 1
ATOM 2127 O O . HIS A 1 260 ? 19.761 8.726 -47.441 1.00 46.22 260 HIS A O 1
ATOM 2133 N N . VAL A 1 261 ? 17.561 8.993 -46.980 1.00 45.53 261 VAL A N 1
ATOM 2134 C CA . VAL A 1 261 ? 17.020 8.815 -48.346 1.00 45.53 261 VAL A CA 1
ATOM 2135 C C . VAL A 1 261 ? 17.722 9.688 -49.399 1.00 45.53 261 VAL A C 1
ATOM 2137 O O . VAL A 1 261 ? 17.666 9.372 -50.582 1.00 45.53 261 VAL A O 1
ATOM 2140 N N . ASN A 1 262 ? 18.438 10.733 -48.971 1.00 49.81 262 ASN A N 1
ATOM 2141 C CA . ASN A 1 262 ? 19.127 11.676 -49.849 1.00 49.81 262 ASN A CA 1
ATOM 2142 C C . ASN A 1 262 ? 20.666 11.666 -49.737 1.00 49.81 262 ASN A C 1
ATOM 2144 O O . ASN A 1 262 ? 21.301 12.348 -50.535 1.00 49.81 262 ASN A O 1
ATOM 2148 N N . SER A 1 263 ? 21.282 10.942 -48.791 1.00 57.84 263 SER A N 1
ATOM 2149 C CA . SER A 1 263 ? 22.737 11.051 -48.545 1.00 57.84 263 SER A CA 1
ATOM 2150 C C . SER A 1 263 ? 23.496 9.746 -48.300 1.00 57.84 263 SER A C 1
ATOM 2152 O O . SER A 1 263 ? 24.721 9.779 -48.257 1.00 57.84 263 SER A O 1
ATOM 2154 N N . ASN A 1 264 ? 22.823 8.597 -48.167 1.00 64.56 264 ASN A N 1
ATOM 2155 C CA . ASN A 1 264 ? 23.475 7.312 -47.861 1.00 64.56 264 ASN A CA 1
ATOM 2156 C C . ASN A 1 264 ? 24.280 7.309 -46.539 1.00 64.56 264 ASN A C 1
ATOM 2158 O O . ASN A 1 264 ? 25.224 6.536 -46.369 1.00 64.56 264 ASN A O 1
ATOM 2162 N N . GLN A 1 265 ? 23.891 8.180 -45.601 1.00 66.44 265 GLN A N 1
ATOM 2163 C CA . GLN A 1 265 ? 24.484 8.291 -44.270 1.00 66.44 265 GLN A CA 1
ATOM 2164 C C . GLN A 1 265 ? 23.547 7.726 -43.193 1.00 66.44 265 GLN A C 1
ATOM 2166 O O . GLN A 1 265 ? 22.319 7.801 -43.304 1.00 66.44 265 GLN A O 1
ATOM 2171 N N . CYS A 1 266 ? 24.138 7.154 -42.150 1.00 65.19 266 CYS A N 1
ATOM 2172 C CA . CYS A 1 266 ? 23.481 6.449 -41.060 1.00 65.19 266 CYS A CA 1
ATOM 2173 C C . CYS A 1 266 ? 23.806 7.126 -39.725 1.00 65.19 266 CYS A C 1
ATOM 2175 O O . CYS A 1 266 ? 24.891 7.683 -39.547 1.00 65.19 266 CYS A O 1
ATOM 2177 N N . LEU A 1 267 ? 22.851 7.081 -38.791 1.00 66.69 267 LEU A N 1
ATOM 2178 C CA . LEU A 1 267 ? 23.109 7.455 -37.402 1.00 66.69 267 LEU A CA 1
ATOM 2179 C C . LEU A 1 267 ? 24.090 6.433 -36.824 1.00 66.69 267 LEU A C 1
ATOM 2181 O O . LEU A 1 267 ? 23.906 5.237 -37.022 1.00 66.69 267 LEU A O 1
ATOM 2185 N N . ASP A 1 268 ? 25.131 6.901 -36.160 1.00 63.66 268 ASP A N 1
ATOM 2186 C CA . ASP A 1 268 ? 26.230 6.109 -35.622 1.00 63.66 268 ASP A CA 1
ATOM 2187 C C . ASP A 1 268 ? 26.484 6.540 -34.171 1.00 63.66 268 ASP A C 1
ATOM 2189 O O . ASP A 1 268 ? 25.951 7.550 -33.688 1.00 63.66 2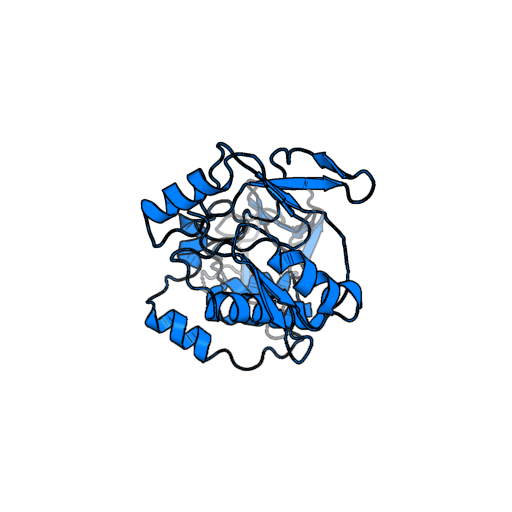68 ASP A O 1
ATOM 2193 N N . LYS A 1 269 ? 27.304 5.779 -33.449 1.00 59.53 269 LYS A N 1
ATOM 2194 C CA . LYS A 1 269 ? 27.673 6.111 -32.073 1.00 59.53 269 LYS A CA 1
ATOM 2195 C C . LYS A 1 269 ? 28.279 7.517 -31.981 1.00 59.53 269 LYS A C 1
ATOM 2197 O O . LYS A 1 269 ? 28.827 8.058 -32.947 1.00 59.53 269 LYS A O 1
ATOM 2202 N N . ALA A 1 270 ? 28.195 8.095 -30.791 1.00 60.81 270 ALA A N 1
ATOM 2203 C CA . ALA A 1 270 ? 28.853 9.351 -30.471 1.00 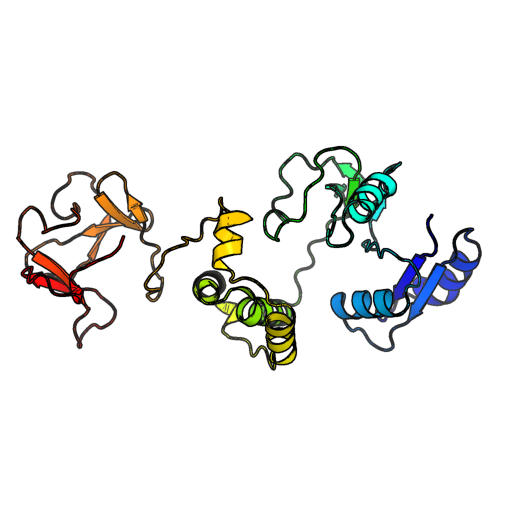60.81 270 ALA A CA 1
ATOM 2204 C C . ALA A 1 270 ? 30.376 9.273 -30.697 1.00 60.81 270 ALA A C 1
ATOM 2206 O O . ALA A 1 270 ? 30.975 8.193 -30.624 1.00 60.81 270 ALA A O 1
ATOM 2207 N N . THR A 1 271 ? 30.999 10.412 -31.003 1.00 60.09 271 THR A N 1
ATOM 2208 C CA . THR A 1 271 ? 32.462 10.519 -31.088 1.00 60.09 271 THR A CA 1
ATOM 2209 C C . THR A 1 271 ? 33.071 10.592 -29.689 1.00 60.09 271 THR A C 1
ATOM 2211 O O . THR A 1 271 ? 32.392 10.944 -28.727 1.00 60.09 271 THR A O 1
ATOM 2214 N N . ASP A 1 272 ? 34.364 10.282 -29.565 1.00 53.84 272 ASP A N 1
ATOM 2215 C CA . ASP A 1 272 ? 35.071 10.370 -28.276 1.00 53.84 272 ASP A CA 1
ATOM 2216 C C . ASP A 1 272 ? 35.170 11.821 -27.758 1.00 53.84 272 ASP A C 1
ATOM 2218 O O . ASP A 1 272 ? 35.383 12.041 -26.568 1.00 53.84 272 ASP A O 1
ATOM 2222 N N . GLU A 1 273 ? 34.984 12.804 -28.644 1.00 52.53 273 GLU A N 1
ATOM 2223 C CA . GLU A 1 273 ? 34.979 14.238 -28.334 1.00 52.53 273 GLU A CA 1
ATOM 2224 C C . GLU A 1 273 ? 33.627 14.724 -27.781 1.00 52.53 273 GLU A C 1
ATOM 2226 O O . GLU A 1 273 ? 33.616 15.590 -26.912 1.00 52.53 273 GLU A O 1
ATOM 2231 N N . ASP A 1 274 ? 32.506 14.141 -28.225 1.00 53.91 274 ASP A N 1
ATOM 2232 C CA . ASP A 1 274 ? 31.144 14.521 -27.821 1.00 53.91 274 ASP A CA 1
ATOM 2233 C C . ASP A 1 274 ? 30.289 13.270 -27.557 1.00 53.91 274 ASP A C 1
ATOM 2235 O O . ASP A 1 274 ? 29.349 12.939 -28.280 1.00 53.91 274 ASP A O 1
ATOM 2239 N N . SER A 1 275 ? 30.619 12.560 -26.473 1.00 52.50 275 SER A N 1
ATOM 2240 C CA . SER A 1 275 ? 30.074 11.237 -26.112 1.00 52.50 275 SER A CA 1
ATOM 2241 C C . SER A 1 275 ? 28.553 11.184 -25.890 1.00 52.50 275 SER A C 1
ATOM 2243 O O . SER A 1 275 ? 27.977 10.098 -25.788 1.00 52.50 275 SER A O 1
ATOM 2245 N N . HIS A 1 276 ? 27.897 12.342 -25.823 1.00 49.19 276 HIS A N 1
ATOM 2246 C CA . HIS A 1 276 ? 26.472 12.485 -25.535 1.00 49.19 276 HIS A CA 1
ATOM 2247 C C . HIS A 1 276 ? 25.605 12.730 -26.778 1.00 49.19 276 HIS A C 1
ATOM 2249 O O . HIS A 1 276 ? 24.379 12.694 -26.665 1.00 49.19 276 HIS A O 1
ATOM 2255 N N . VAL A 1 277 ? 26.204 12.974 -27.950 1.00 54.53 277 VAL A N 1
ATOM 2256 C CA . VAL A 1 277 ? 25.469 13.284 -29.185 1.00 54.53 277 VAL A CA 1
ATOM 2257 C C . VAL A 1 277 ? 25.774 12.219 -30.241 1.00 54.53 277 VAL A C 1
ATOM 2259 O O . VAL A 1 277 ? 26.937 12.031 -30.599 1.00 54.53 277 VAL A O 1
ATOM 2262 N N . PRO A 1 278 ? 24.767 11.488 -30.754 1.00 60.38 278 PRO A N 1
ATOM 2263 C CA . PRO A 1 278 ? 24.994 10.510 -31.811 1.00 60.38 278 PRO A CA 1
ATOM 2264 C C . PRO A 1 278 ? 25.475 11.205 -33.092 1.00 60.38 278 PRO A C 1
ATOM 2266 O O . PRO A 1 278 ? 25.056 12.321 -33.406 1.00 60.38 278 PRO A O 1
ATOM 2269 N N . SER A 1 279 ? 26.368 10.548 -33.832 1.00 63.56 279 SER A N 1
ATOM 2270 C CA . SER A 1 279 ? 26.985 11.118 -35.036 1.00 63.56 279 SER A CA 1
ATOM 2271 C C . SER A 1 279 ? 26.305 10.612 -36.309 1.00 63.56 279 SER A C 1
ATOM 2273 O O . SER A 1 279 ? 25.572 9.627 -36.279 1.00 63.56 279 SER A O 1
ATOM 2275 N N . ILE A 1 280 ? 26.517 11.284 -37.441 1.00 67.12 280 ILE A N 1
ATOM 2276 C CA . ILE A 1 280 ? 26.094 10.799 -38.762 1.00 67.12 280 ILE A CA 1
ATOM 2277 C C . ILE A 1 280 ? 27.349 10.447 -39.546 1.00 67.12 280 ILE A C 1
ATOM 2279 O O . ILE A 1 280 ? 28.264 11.262 -39.656 1.00 67.12 280 ILE A O 1
ATOM 2283 N N . ARG A 1 281 ? 27.403 9.224 -40.070 1.00 68.31 281 ARG A N 1
ATOM 2284 C CA . ARG A 1 281 ? 28.534 8.713 -40.852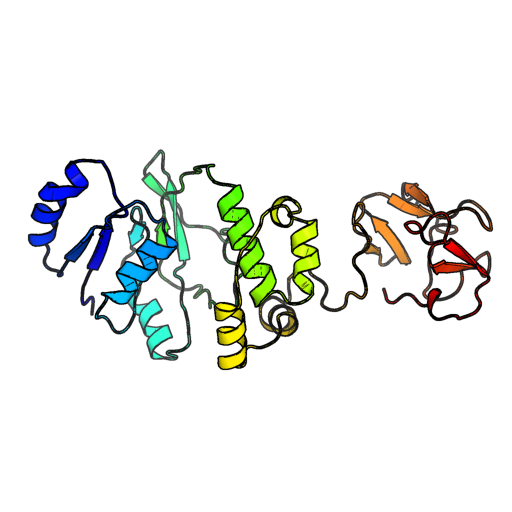 1.00 68.31 281 ARG A CA 1
ATOM 2285 C C . ARG A 1 281 ? 28.039 7.953 -42.066 1.00 68.31 281 ARG A C 1
ATOM 2287 O O . ARG A 1 281 ? 26.862 7.615 -42.156 1.00 68.31 281 ARG A O 1
ATOM 2294 N N . ASP A 1 282 ? 28.941 7.654 -42.989 1.00 76.69 282 ASP A N 1
ATOM 2295 C CA . ASP A 1 282 ? 28.619 6.795 -44.124 1.00 76.69 282 ASP A CA 1
ATOM 2296 C C . ASP A 1 282 ? 28.091 5.445 -43.635 1.00 76.69 282 ASP A C 1
ATOM 2298 O O . ASP A 1 282 ? 28.641 4.841 -42.704 1.00 76.69 282 ASP A O 1
ATOM 2302 N N . CYS A 1 283 ? 27.004 4.984 -44.252 1.00 67.81 283 CYS A N 1
ATOM 2303 C CA . CYS A 1 283 ? 26.413 3.703 -43.907 1.00 67.81 283 CYS A CA 1
ATOM 2304 C C . CYS A 1 283 ? 27.405 2.576 -44.225 1.00 67.81 283 CYS A C 1
ATOM 2306 O O . CYS A 1 283 ? 27.695 2.290 -45.385 1.00 67.81 283 CYS A O 1
ATOM 2308 N N . ASN A 1 284 ? 27.926 1.930 -43.188 1.00 71.69 284 ASN A N 1
ATOM 2309 C CA . ASN A 1 284 ? 28.865 0.813 -43.279 1.00 71.69 284 ASN A CA 1
ATOM 2310 C C . ASN A 1 284 ? 28.258 -0.499 -42.753 1.00 71.69 284 ASN A C 1
ATOM 2312 O O . ASN A 1 284 ? 28.937 -1.524 -42.728 1.00 71.69 284 ASN A O 1
ATOM 2316 N N . GLY A 1 285 ? 26.991 -0.467 -42.322 1.00 60.50 285 GLY A N 1
ATOM 2317 C CA . GLY A 1 285 ? 26.269 -1.627 -41.799 1.00 60.50 285 GLY A CA 1
ATOM 2318 C C . GLY A 1 285 ? 26.794 -2.129 -40.453 1.00 60.50 285 GLY A C 1
ATOM 2319 O O . GLY A 1 285 ? 26.430 -3.227 -40.029 1.00 60.50 285 GLY A O 1
ATOM 2320 N N . SER A 1 286 ? 27.658 -1.359 -39.784 1.00 58.84 286 SER A N 1
ATOM 2321 C CA . SER A 1 286 ? 28.191 -1.723 -38.476 1.00 58.84 286 SER A CA 1
ATOM 2322 C C . SER A 1 286 ? 27.087 -1.796 -37.427 1.00 58.84 286 SER A C 1
ATOM 2324 O O . SER A 1 286 ? 26.046 -1.148 -37.528 1.00 58.84 286 SER A O 1
ATOM 2326 N N . TRP A 1 287 ? 27.354 -2.557 -36.368 1.00 49.25 287 TRP A N 1
ATOM 2327 C CA . TRP A 1 287 ? 26.447 -2.696 -35.230 1.00 49.25 287 TRP A CA 1
ATOM 2328 C C . TRP A 1 287 ? 26.051 -1.348 -34.601 1.00 49.25 287 TRP A C 1
ATOM 2330 O O . TRP A 1 287 ? 24.940 -1.197 -34.110 1.00 49.25 287 TRP A O 1
ATOM 2340 N N . PHE A 1 288 ? 26.927 -0.341 -34.655 1.00 53.56 288 PHE A N 1
ATOM 2341 C CA . PHE A 1 288 ? 26.659 1.000 -34.119 1.00 53.56 288 PHE A CA 1
ATOM 2342 C C . PHE A 1 288 ? 25.677 1.822 -34.964 1.00 53.56 288 PHE A C 1
ATOM 2344 O O . PHE A 1 288 ? 25.173 2.838 -34.495 1.00 53.56 288 PHE A O 1
ATOM 2351 N N . GLN A 1 289 ? 25.398 1.371 -36.188 1.00 59.66 289 GLN A N 1
ATOM 2352 C CA . GLN A 1 289 ? 24.433 1.974 -37.102 1.00 59.66 289 GLN A CA 1
ATOM 2353 C C . GLN A 1 289 ? 23.101 1.215 -37.148 1.00 59.66 289 GLN A C 1
ATOM 2355 O O . GLN A 1 289 ? 22.202 1.576 -37.907 1.00 59.66 289 GLN A O 1
ATOM 2360 N N . GLN A 1 290 ? 22.963 0.166 -36.334 1.00 53.06 290 GLN A N 1
ATOM 2361 C CA . GLN A 1 290 ? 21.747 -0.626 -36.212 1.00 53.06 290 GLN A CA 1
ATOM 2362 C C . GLN A 1 290 ? 20.969 -0.156 -34.984 1.00 53.06 290 GLN A C 1
ATOM 2364 O O . GLN A 1 290 ? 21.378 -0.373 -33.845 1.00 53.06 290 GLN A O 1
ATOM 2369 N N . TRP A 1 291 ? 19.836 0.499 -35.226 1.00 51.16 291 TRP A N 1
ATOM 2370 C CA . TRP A 1 291 ? 18.988 1.062 -34.180 1.00 51.16 291 TRP A CA 1
ATOM 2371 C C . TRP A 1 291 ? 17.695 0.257 -34.109 1.00 51.16 291 TRP A C 1
ATOM 2373 O O . TRP A 1 291 ? 16.968 0.144 -35.095 1.00 51.16 291 TRP A O 1
ATOM 2383 N N . LEU A 1 292 ? 17.427 -0.329 -32.945 1.00 40.22 292 LEU A N 1
ATOM 2384 C CA . LEU A 1 292 ? 16.137 -0.938 -32.642 1.00 40.22 292 LEU A CA 1
ATOM 2385 C C . LEU A 1 292 ? 15.237 0.175 -32.104 1.00 40.22 292 LEU A C 1
ATOM 2387 O O . LEU A 1 292 ? 15.502 0.699 -31.021 1.00 40.22 292 LEU A O 1
ATOM 2391 N N . LEU A 1 293 ? 14.255 0.578 -32.914 1.00 38.97 293 LEU A N 1
ATOM 2392 C CA . LEU A 1 293 ? 13.206 1.526 -32.540 1.00 38.97 293 LEU A CA 1
ATOM 2393 C C . LEU A 1 293 ? 12.069 0.802 -31.821 1.00 38.97 293 LEU A C 1
ATOM 2395 O O . LEU A 1 293 ? 11.667 -0.277 -32.314 1.00 38.97 293 LEU A O 1
#

InterPro domains:
  IPR000772 Ricin B, lectin domain [PF00652] (216-291)
  IPR001173 Glycosyltransferase 2-like [PF00535] (4-141)
  IPR029044 Nucleotide-diphospho-sugar transferases [G3DSA:3.90.550.10] (1-143)
  IPR029044 Nucleotide-diphospho-sugar transferases [SSF53448] (4-200)
  IPR035992 Ricin B-like lectins [SSF50370] (216-292)

Sequence (293 aa):
MLEEIVLVDDASERDFLKRPLESYVKKLKVPVHIIQMEQRSGLIRTRLRGAAVSQGEVITFLDVHCECTVGWLEPLLARIKHDRRTVVCPIIDVISDDTFEYMVGSDMTYVWKNFGDCYLLTCWTCVSEIYTLHISRRQSINKNNRRLAEVWMDEFKNFFYIISPGVTKVDYGTISSRLGLRHKLECRPFSLYLENIYPDSQISHQYFSLGELRNVFSYTANKEIRTDDLCLDVSNLNDPVTMLKCHHLKGSQLRKYDPHVNSNQCLDKATDEDSHVPSIRDCNGSWFQQWLL

Radius of gyration: 27.09 Å; chains: 1; bounding box: 59×41×79 Å

Foldseek 3Di:
DQQAAEAEALPDDDPCVPPVVVVVQVPDPGHYHYHYDPHRDDDVVSVVVSVVPDPDPDDDDDDPAKDWDPPAVVVQVVVCVVPVPADEDAAEWEQEPVPRDTGGDDPPPPPPLPDDPRPHPPDDIYMYGYDDDDDDDVQVVLLVVLLCCVQAVPPNSVVVCLVPVVSVVHDNPDNVVSNVVCVVVVHDHVLVCCVPPNVVDPRDSDDDDDANPPFDWDQDPQQFTDGDQWTWFDPDDFDFIDTDGDPVPDQRRHDDQAARPPPQWAFFQDDPVGRRTTTIGHDPVDPRRHDDD

Organism: Cervus elaphus hippelaphus (NCBI:txid46360)

pLDDT: mean 72.66, std 20.61, range [29.97, 97.75]

Secondary structure (DSSP, 8-state):
----EEEEESS---GGGTHHHHHHHTTSSS-EEEEE-SS---HHHHHHHHHHH--SSS-----TTEEEPTT-SHHHHHHHHH-TT-----EEEEEPTTT--EE---S--TTSTTSTT-----SS-EEEEE-------HHHHHHHHHHHHHHHSGGGHHHHHHH-TTTTTS-----HHHHHHHHHTTPPPHHHHHHHT-TT-SS-S--------SS--EE-TTS-EEETTEEEE--STTPPPEEEE---S-STT---SSS-TTT-EEEEPPPSSSTTS-EEEE----GGG----